Protein AF-A0A1G3IAD7-F1 (afdb_monomer_lite)

Structure (mmCIF, N/CA/C/O backbone):
data_AF-A0A1G3IAD7-F1
#
_entry.id   AF-A0A1G3IAD7-F1
#
loop_
_atom_site.group_PDB
_atom_site.id
_atom_site.type_symbol
_atom_site.label_atom_id
_atom_site.label_alt_id
_atom_site.label_comp_id
_atom_site.label_asym_id
_atom_site.label_entity_id
_atom_site.label_seq_id
_atom_site.pdbx_PDB_ins_code
_atom_site.Cartn_x
_atom_site.Cartn_y
_atom_site.Cartn_z
_atom_site.occupancy
_atom_site.B_iso_or_equiv
_atom_site.auth_seq_id
_atom_site.auth_comp_id
_atom_site.auth_asym_id
_atom_site.auth_atom_id
_atom_site.pdbx_PDB_model_num
ATOM 1 N N . MET A 1 1 ? -17.918 -34.486 -20.125 1.00 39.66 1 MET A N 1
ATOM 2 C CA . MET A 1 1 ? -17.306 -34.117 -18.832 1.00 39.66 1 MET A CA 1
ATOM 3 C C . MET A 1 1 ? -16.108 -33.163 -18.973 1.00 39.66 1 MET A C 1
ATOM 5 O O . MET A 1 1 ? -15.500 -32.853 -17.970 1.00 39.66 1 MET A O 1
ATOM 9 N N . ALA A 1 2 ? -15.785 -32.661 -20.177 1.00 39.06 2 ALA A N 1
ATOM 10 C CA . ALA A 1 2 ? -14.630 -31.781 -20.435 1.00 39.06 2 ALA A CA 1
ATOM 11 C C . ALA A 1 2 ? -15.031 -30.334 -20.799 1.00 39.06 2 ALA A C 1
ATOM 13 O O . ALA A 1 2 ? -14.267 -29.616 -21.433 1.00 39.06 2 ALA A O 1
ATOM 14 N N . LYS A 1 3 ? -16.274 -29.937 -20.489 1.00 40.16 3 LYS A N 1
ATOM 15 C CA . LYS A 1 3 ? -16.817 -28.615 -20.847 1.00 40.16 3 LYS A CA 1
ATOM 16 C C . LYS A 1 3 ? -16.804 -27.631 -19.674 1.00 40.16 3 LYS A C 1
ATOM 18 O O . LYS A 1 3 ? -16.813 -26.435 -19.915 1.00 40.16 3 LYS A O 1
ATOM 23 N N . ASP A 1 4 ? -16.677 -28.142 -18.450 1.00 42.50 4 ASP A N 1
ATOM 24 C CA . ASP A 1 4 ? -16.675 -27.339 -17.220 1.00 42.50 4 ASP A CA 1
ATOM 25 C C . ASP A 1 4 ? -15.261 -26.866 -16.822 1.00 42.50 4 ASP A C 1
ATOM 27 O O . ASP A 1 4 ? -15.107 -26.027 -15.946 1.00 42.50 4 ASP A O 1
ATOM 31 N N . GLU A 1 5 ? -14.214 -27.369 -17.485 1.00 44.19 5 GLU A N 1
ATOM 32 C CA . GLU A 1 5 ? -12.816 -26.957 -17.259 1.00 44.19 5 GLU A CA 1
ATOM 33 C C . GLU A 1 5 ? -12.407 -25.754 -18.138 1.00 44.19 5 GLU A C 1
ATOM 35 O O . GLU A 1 5 ? -11.336 -25.176 -17.968 1.00 44.19 5 GLU A O 1
ATOM 40 N N . PHE A 1 6 ? -13.262 -25.360 -19.089 1.00 43.56 6 PHE A N 1
ATOM 41 C CA . PHE A 1 6 ? -12.900 -24.480 -20.205 1.00 43.56 6 PHE A CA 1
ATOM 42 C C . PHE A 1 6 ? -13.498 -23.065 -20.126 1.00 43.56 6 PHE A C 1
ATOM 44 O O . PHE A 1 6 ? -13.563 -22.383 -21.145 1.00 43.56 6 PHE A O 1
ATOM 51 N N . ASP A 1 7 ? -13.912 -22.617 -18.935 1.00 44.94 7 ASP A N 1
ATOM 52 C CA . ASP A 1 7 ? -14.426 -21.250 -18.705 1.00 44.94 7 ASP A CA 1
ATOM 53 C C . ASP A 1 7 ? -13.568 -20.418 -17.726 1.00 44.94 7 ASP A C 1
ATOM 55 O O . ASP A 1 7 ? -13.897 -19.296 -17.359 1.00 44.94 7 ASP A O 1
ATOM 59 N N . LEU A 1 8 ? -12.374 -20.915 -17.378 1.00 50.91 8 LEU A N 1
ATOM 60 C CA . LEU A 1 8 ? -11.386 -20.219 -16.534 1.00 50.91 8 LEU A CA 1
ATOM 61 C C . LEU A 1 8 ? -10.792 -18.939 -17.164 1.00 50.91 8 LEU A C 1
ATOM 63 O O . LEU A 1 8 ? -9.952 -18.284 -16.551 1.00 50.91 8 LEU A O 1
ATOM 67 N N . LEU A 1 9 ? -11.172 -18.603 -18.402 1.00 49.94 9 LEU A N 1
ATOM 68 C CA . LEU A 1 9 ? -10.676 -17.438 -19.146 1.00 49.94 9 LEU A CA 1
ATOM 69 C C . LEU A 1 9 ? -11.575 -16.197 -19.019 1.00 49.94 9 LEU A C 1
ATOM 71 O O . LEU A 1 9 ? -11.119 -15.104 -19.359 1.00 49.94 9 LEU A O 1
ATOM 75 N N . GLN A 1 10 ? -12.818 -16.343 -18.544 1.00 49.94 10 GLN A N 1
ATOM 76 C CA . GLN A 1 10 ? -13.690 -15.211 -18.189 1.00 49.94 10 GLN A CA 1
ATOM 77 C C . GLN A 1 10 ? -13.760 -14.956 -16.687 1.00 49.94 10 GLN A C 1
ATOM 79 O O . GLN A 1 10 ? -14.126 -13.854 -16.274 1.00 49.94 10 GLN A O 1
ATOM 84 N N . ASP A 1 11 ? -13.374 -15.938 -15.879 1.00 51.81 11 ASP A N 1
ATOM 85 C CA . ASP A 1 11 ? -13.351 -15.784 -14.439 1.00 51.81 11 ASP A CA 1
ATOM 86 C C . ASP A 1 11 ? -12.206 -14.863 -14.000 1.00 51.81 11 ASP A C 1
ATOM 88 O O . ASP A 1 11 ? -11.020 -15.131 -14.201 1.00 51.81 11 ASP A O 1
ATOM 92 N N . ASP A 1 12 ? -12.595 -13.741 -13.384 1.00 55.75 12 ASP A N 1
ATOM 93 C CA . ASP A 1 12 ? -11.715 -12.874 -12.599 1.00 55.75 12 ASP A CA 1
ATOM 94 C C . ASP A 1 12 ? -10.951 -13.794 -11.620 1.00 55.75 12 ASP A C 1
ATOM 96 O O . ASP A 1 12 ? -11.599 -14.621 -10.974 1.00 55.75 12 ASP A O 1
ATOM 100 N N . PRO A 1 13 ? -9.613 -13.712 -11.477 1.00 55.66 13 PRO A N 1
ATOM 101 C CA . PRO A 1 13 ? -8.828 -14.599 -10.600 1.00 55.66 13 PRO A CA 1
ATOM 102 C C . PRO A 1 13 ? -9.350 -14.691 -9.151 1.00 55.66 13 PRO A C 1
ATOM 104 O O . PRO A 1 13 ? -9.062 -15.650 -8.438 1.00 55.66 13 PRO A O 1
ATOM 107 N N . LYS A 1 14 ? -10.211 -13.753 -8.749 1.00 53.41 14 LYS A N 1
ATOM 108 C CA . LYS A 1 14 ? -11.000 -13.750 -7.512 1.00 53.41 14 LYS A CA 1
ATOM 109 C C . LYS A 1 14 ? -11.992 -14.916 -7.372 1.00 53.41 14 LYS A C 1
ATOM 111 O O . LYS A 1 14 ? -12.362 -15.228 -6.247 1.00 53.41 14 LYS A O 1
ATOM 116 N N . ASN A 1 15 ? -12.424 -15.543 -8.468 1.00 55.12 15 ASN A N 1
ATOM 117 C CA . ASN A 1 15 ? -13.417 -16.628 -8.488 1.00 55.12 15 ASN A CA 1
ATOM 118 C C . ASN A 1 15 ? -12.805 -18.030 -8.309 1.00 55.12 15 ASN A C 1
ATOM 120 O O . ASN A 1 15 ? -13.534 -19.018 -8.243 1.00 55.12 15 ASN A O 1
ATOM 124 N N . LEU A 1 16 ? -11.477 -18.144 -8.206 1.00 58.59 16 LEU A N 1
ATOM 125 C CA . LEU A 1 16 ? -10.813 -19.425 -7.968 1.00 58.59 16 LEU A CA 1
ATOM 126 C C . LEU A 1 16 ? -11.094 -19.921 -6.534 1.00 58.59 16 LEU A C 1
ATOM 128 O O . LEU A 1 16 ? -10.792 -19.206 -5.571 1.00 58.59 16 LEU A O 1
ATOM 132 N N . PRO A 1 17 ? -11.627 -21.146 -6.347 1.00 51.41 17 PRO A N 1
ATOM 133 C CA . PRO A 1 17 ? -11.948 -21.660 -5.023 1.00 51.41 17 PRO A CA 1
ATOM 134 C C . PRO A 1 17 ? -10.665 -21.963 -4.234 1.00 51.41 17 PRO A C 1
ATOM 136 O O . PRO A 1 17 ? -9.996 -22.979 -4.436 1.00 51.41 17 PRO A O 1
ATOM 139 N N . GLY A 1 18 ? -10.329 -21.070 -3.305 1.00 55.88 18 GLY A N 1
ATOM 140 C CA . GLY A 1 18 ? -9.290 -21.274 -2.298 1.00 55.88 18 GLY A CA 1
ATOM 141 C C . GLY A 1 18 ? -9.858 -21.394 -0.883 1.00 55.88 18 GLY A C 1
ATOM 142 O O . GLY A 1 18 ? -11.045 -21.162 -0.626 1.00 55.88 18 GLY A O 1
ATOM 143 N N . LYS A 1 19 ? -9.007 -21.793 0.068 1.00 50.91 19 LYS A N 1
ATOM 144 C CA . LYS A 1 19 ? -9.391 -22.006 1.471 1.00 50.91 19 LYS A CA 1
ATOM 145 C C . LYS A 1 19 ? -9.754 -20.658 2.115 1.00 50.91 19 LYS A C 1
ATOM 147 O O . LYS A 1 19 ? -8.868 -19.922 2.532 1.00 50.91 19 LYS A O 1
ATOM 152 N N . GLY A 1 20 ? -11.050 -20.343 2.179 1.00 56.88 20 GLY A N 1
ATOM 153 C CA . GLY A 1 20 ? -11.571 -19.070 2.701 1.00 56.88 20 GLY A CA 1
ATOM 154 C C . GLY A 1 20 ? -12.121 -18.101 1.646 1.00 56.88 20 GLY A C 1
ATOM 155 O O . GLY A 1 20 ? -12.317 -16.938 1.966 1.00 56.88 20 GLY A O 1
ATOM 156 N N . GLY A 1 21 ? -12.372 -18.551 0.409 1.00 63.31 21 GLY A N 1
ATOM 157 C CA . GLY A 1 21 ? -12.935 -17.700 -0.655 1.00 63.31 21 GLY A CA 1
ATOM 158 C C . GLY A 1 21 ? -11.900 -16.866 -1.416 1.00 63.31 21 GLY A C 1
ATOM 159 O O . GLY A 1 21 ? -12.263 -16.110 -2.309 1.00 63.31 21 GLY A O 1
ATOM 160 N N . HIS A 1 22 ? -10.614 -17.035 -1.102 1.00 65.06 22 HIS A N 1
ATOM 161 C CA . HIS A 1 22 ? -9.502 -16.402 -1.804 1.00 65.06 22 HIS A CA 1
ATOM 162 C C . HIS A 1 22 ? -8.478 -17.451 -2.253 1.00 65.06 22 HIS A C 1
ATOM 164 O O . HIS A 1 22 ? -8.159 -18.341 -1.456 1.00 65.06 22 HIS A O 1
ATOM 170 N N . PRO A 1 23 ? -7.925 -17.361 -3.478 1.00 74.31 23 PRO A N 1
ATOM 171 C CA . PRO A 1 23 ? -6.981 -18.355 -3.978 1.00 74.31 23 PRO A CA 1
ATOM 172 C C . PRO A 1 23 ? -5.646 -18.303 -3.229 1.00 74.31 23 PRO A C 1
ATOM 174 O O . PRO A 1 23 ? -5.136 -17.220 -2.902 1.00 74.31 23 PRO A O 1
ATOM 177 N N . THR A 1 24 ? -5.073 -19.483 -2.969 1.00 80.19 24 THR A N 1
ATOM 178 C CA . THR A 1 24 ? -3.754 -19.612 -2.331 1.00 80.19 24 THR A CA 1
ATOM 179 C C . THR A 1 24 ? -2.646 -19.083 -3.252 1.00 80.19 24 THR A C 1
ATOM 181 O O . THR A 1 24 ? -2.855 -18.966 -4.465 1.00 80.19 24 THR A O 1
ATOM 184 N N . PRO A 1 25 ? -1.453 -18.752 -2.723 1.00 80.69 25 PRO A N 1
ATOM 185 C CA . PRO A 1 25 ? -0.327 -18.313 -3.549 1.00 80.69 25 PRO A CA 1
ATOM 186 C C . PRO A 1 25 ? 0.008 -19.295 -4.680 1.00 80.69 25 PRO A C 1
ATOM 188 O O . PRO A 1 25 ? 0.292 -18.871 -5.799 1.00 80.69 25 PRO A O 1
ATOM 191 N N . GLU A 1 26 ? -0.087 -20.596 -4.407 1.00 79.69 26 GLU A N 1
ATOM 192 C CA . GLU A 1 26 ? 0.146 -21.665 -5.379 1.00 79.69 26 GLU A CA 1
ATOM 193 C C . GLU A 1 26 ? -0.916 -21.650 -6.484 1.00 79.69 26 GLU A C 1
ATOM 195 O O . GLU A 1 26 ? -0.570 -21.688 -7.662 1.00 79.69 26 GLU A O 1
ATOM 200 N N . GLN A 1 27 ? -2.195 -21.497 -6.127 1.00 78.44 27 GLN A N 1
ATOM 201 C CA . GLN A 1 27 ? -3.296 -21.412 -7.096 1.00 78.44 27 GLN A CA 1
ATOM 202 C C . GLN A 1 27 ? -3.200 -20.152 -7.974 1.00 78.44 27 GLN A C 1
ATOM 204 O O . GLN A 1 27 ? -3.462 -20.207 -9.175 1.00 78.44 27 GLN A O 1
ATOM 209 N N . ARG A 1 28 ? -2.774 -19.014 -7.407 1.00 79.25 28 ARG A N 1
ATOM 210 C CA . ARG A 1 28 ? -2.529 -17.776 -8.173 1.00 79.25 28 ARG A CA 1
ATOM 211 C C . ARG A 1 28 ? -1.373 -17.941 -9.156 1.00 79.25 28 ARG A C 1
ATOM 213 O O . ARG A 1 28 ? -1.464 -17.483 -10.293 1.00 79.25 28 ARG A O 1
ATOM 220 N N . ALA A 1 29 ? -0.293 -18.599 -8.733 1.00 82.81 29 ALA A N 1
ATOM 221 C CA . ALA A 1 29 ? 0.838 -18.894 -9.606 1.00 82.81 29 ALA A CA 1
ATOM 222 C C . ALA A 1 29 ? 0.437 -19.843 -10.746 1.00 82.81 29 ALA A C 1
ATOM 224 O O . ALA A 1 29 ? 0.827 -19.622 -11.892 1.00 82.81 29 ALA A O 1
ATOM 225 N N . GLU A 1 30 ? -0.384 -20.853 -10.450 1.00 81.38 30 GLU A N 1
ATOM 226 C CA . GLU A 1 30 ? -0.924 -21.777 -11.448 1.00 81.38 30 GLU A CA 1
ATOM 227 C C . GLU A 1 30 ? -1.807 -21.053 -12.477 1.00 81.38 30 GLU A C 1
ATOM 229 O O . GLU A 1 30 ? -1.693 -21.306 -13.675 1.00 81.38 30 GLU A O 1
ATOM 234 N N . PHE A 1 31 ? -2.628 -20.094 -12.041 1.00 80.44 31 PHE A N 1
ATOM 235 C CA . PHE A 1 31 ? -3.429 -19.262 -12.942 1.00 80.44 31 PHE A CA 1
ATOM 236 C C . PHE A 1 31 ? -2.562 -18.417 -13.887 1.00 80.44 31 PHE A C 1
ATOM 238 O O . PHE A 1 31 ? -2.769 -18.431 -15.103 1.00 80.44 31 PHE A O 1
ATOM 245 N N . VAL A 1 32 ? -1.544 -17.731 -13.352 1.00 81.31 32 VAL A N 1
ATOM 246 C CA . VAL A 1 32 ? -0.582 -16.964 -14.165 1.00 81.31 32 VAL A CA 1
ATOM 247 C C . VAL A 1 32 ? 0.127 -17.875 -15.170 1.00 81.31 32 VAL A C 1
ATOM 249 O O . VAL A 1 32 ? 0.277 -17.504 -16.334 1.00 81.31 32 VAL A O 1
ATOM 252 N N . LEU A 1 33 ? 0.523 -19.080 -14.750 1.00 82.44 33 LEU A N 1
ATOM 253 C CA . LEU A 1 33 ? 1.181 -20.056 -15.615 1.00 82.44 33 LEU A CA 1
ATOM 254 C C . LEU A 1 33 ? 0.267 -20.511 -16.761 1.00 82.44 33 LEU A C 1
ATOM 256 O O . LEU A 1 33 ? 0.688 -20.458 -17.914 1.00 82.44 33 LEU A O 1
ATOM 260 N N . LYS A 1 34 ? -0.988 -20.875 -16.470 1.00 80.88 34 LYS A N 1
ATOM 261 C CA . LYS A 1 34 ? -1.980 -21.267 -17.489 1.00 80.88 34 LYS A CA 1
ATOM 262 C C . LYS A 1 34 ? -2.241 -20.145 -18.491 1.00 80.88 34 LYS A C 1
ATOM 264 O O . LYS A 1 34 ? -2.331 -20.388 -19.693 1.00 80.88 34 LYS A O 1
ATOM 269 N N . ARG A 1 35 ? -2.307 -18.897 -18.024 1.00 74.00 35 ARG A N 1
ATOM 270 C CA . ARG A 1 35 ? -2.520 -17.734 -18.895 1.00 74.00 35 ARG A CA 1
ATOM 271 C C . ARG A 1 35 ? -1.317 -17.445 -19.790 1.00 74.00 35 ARG A C 1
ATOM 273 O O . ARG A 1 35 ? -1.486 -17.093 -20.956 1.00 74.00 35 ARG A O 1
ATOM 280 N N . LEU A 1 36 ? -0.107 -17.644 -19.271 1.00 79.81 36 LEU A N 1
ATOM 281 C CA . LEU A 1 36 ? 1.124 -17.570 -20.054 1.00 79.81 36 LEU A CA 1
ATOM 282 C C . LEU A 1 36 ? 1.234 -18.694 -21.082 1.00 79.81 36 LEU A C 1
ATOM 284 O O . LEU A 1 36 ? 1.632 -18.437 -22.216 1.00 79.81 36 LEU A O 1
ATOM 288 N N . GLU A 1 37 ? 0.862 -19.914 -20.712 1.00 79.50 37 GLU A N 1
ATOM 289 C CA . GLU A 1 37 ? 0.823 -21.060 -21.618 1.00 79.50 37 GLU A CA 1
ATOM 290 C C . GLU A 1 37 ? -0.165 -20.823 -22.765 1.00 79.50 37 GLU A C 1
ATOM 292 O O . GLU A 1 37 ? 0.199 -20.975 -23.933 1.00 79.50 37 GLU A O 1
ATOM 297 N N . GLN A 1 38 ? -1.379 -20.366 -22.448 1.00 75.50 38 GLN A N 1
ATOM 298 C CA . GLN A 1 38 ? -2.391 -20.024 -23.444 1.00 75.50 38 GLN A CA 1
ATOM 299 C C . GLN A 1 38 ? -1.901 -18.915 -24.377 1.00 75.50 38 GLN A C 1
ATOM 301 O O . GLN A 1 38 ? -2.025 -19.035 -25.593 1.00 75.50 38 GLN A O 1
ATOM 306 N N . PHE A 1 39 ? -1.273 -17.872 -23.827 1.00 70.69 39 PHE A N 1
ATOM 307 C CA . PHE A 1 39 ? -0.692 -16.800 -24.628 1.00 70.69 39 PHE A CA 1
ATOM 308 C C . PHE A 1 39 ? 0.367 -17.336 -25.597 1.00 70.69 39 PHE A C 1
ATOM 310 O O . PHE A 1 39 ? 0.306 -17.037 -26.788 1.00 70.69 39 PHE A O 1
ATOM 317 N N . ILE A 1 40 ? 1.309 -18.160 -25.120 1.00 74.56 40 ILE A N 1
ATOM 318 C CA . ILE A 1 40 ? 2.337 -18.798 -25.961 1.00 74.56 40 ILE A CA 1
ATOM 319 C C . ILE A 1 40 ? 1.694 -19.657 -27.051 1.00 74.56 40 ILE A C 1
ATOM 321 O O . ILE A 1 40 ? 2.166 -19.640 -28.186 1.00 74.56 40 ILE A O 1
ATOM 325 N N . ARG A 1 41 ? 0.630 -20.394 -26.724 1.00 75.81 41 ARG A N 1
ATOM 326 C CA . ARG A 1 41 ? -0.087 -21.257 -27.664 1.00 75.81 41 ARG A CA 1
ATOM 327 C C . ARG A 1 41 ? -0.799 -20.460 -28.758 1.00 75.81 41 ARG A C 1
ATOM 329 O O . ARG A 1 41 ? -0.682 -20.823 -29.924 1.00 75.81 41 ARG A O 1
ATOM 336 N N . ASP A 1 42 ? -1.464 -19.367 -28.395 1.00 70.19 42 ASP A N 1
ATOM 337 C CA . ASP A 1 42 ? -2.272 -18.555 -29.314 1.00 70.19 42 ASP A CA 1
ATOM 338 C C . ASP A 1 42 ? -1.434 -17.557 -30.128 1.00 70.19 42 ASP A C 1
ATOM 340 O O . ASP A 1 42 ? -1.773 -17.225 -31.262 1.00 70.19 42 ASP A O 1
ATOM 344 N N . GLY A 1 43 ? -0.321 -17.076 -29.571 1.00 63.28 43 GLY A N 1
ATOM 345 C CA . GLY A 1 43 ? 0.558 -16.093 -30.209 1.00 63.28 43 GLY A CA 1
ATOM 346 C C . GLY A 1 43 ? 1.705 -16.686 -31.030 1.00 63.28 43 GLY A C 1
ATOM 347 O O . GLY A 1 43 ? 2.550 -15.936 -31.524 1.00 63.28 43 GLY A O 1
ATOM 348 N N . ARG A 1 44 ? 1.780 -18.015 -31.179 1.00 62.56 44 ARG A N 1
ATOM 349 C CA . ARG A 1 44 ? 2.787 -18.675 -32.018 1.00 62.56 44 ARG A CA 1
ATOM 350 C C . ARG A 1 44 ? 2.296 -18.725 -33.466 1.00 62.56 44 ARG A C 1
ATOM 352 O O . ARG A 1 44 ? 1.471 -19.561 -33.819 1.00 62.56 44 ARG A O 1
ATOM 359 N N . THR A 1 45 ? 2.833 -17.876 -34.340 1.00 58.38 45 THR A N 1
ATOM 360 C CA . THR A 1 45 ? 2.676 -18.090 -35.786 1.00 58.38 45 THR A CA 1
ATOM 361 C C . THR A 1 45 ? 3.452 -19.350 -36.189 1.00 58.38 45 THR A C 1
ATOM 363 O O . THR A 1 45 ? 4.552 -19.602 -35.689 1.00 58.38 45 THR A O 1
ATOM 366 N N . ILE A 1 46 ? 2.868 -20.170 -37.072 1.00 53.22 46 ILE A N 1
ATOM 367 C CA . ILE A 1 46 ? 3.373 -21.508 -37.454 1.00 53.22 46 ILE A CA 1
ATOM 368 C C . ILE A 1 46 ? 4.819 -21.461 -37.992 1.00 53.22 46 ILE A C 1
ATOM 370 O O . ILE A 1 46 ? 5.540 -22.451 -37.888 1.00 53.22 46 ILE A O 1
ATOM 374 N N . SER A 1 47 ? 5.267 -20.309 -38.503 1.00 54.59 47 SER A N 1
ATOM 375 C CA . SER A 1 47 ? 6.568 -20.127 -39.154 1.00 54.59 47 SER A CA 1
ATOM 376 C C . SER A 1 47 ? 7.612 -19.313 -38.376 1.00 54.59 47 SER A C 1
ATOM 378 O O . SER A 1 47 ? 8.791 -19.466 -38.676 1.00 54.59 47 SER A O 1
ATOM 380 N N . GLU A 1 48 ? 7.244 -18.459 -37.410 1.00 62.91 48 GLU A N 1
ATOM 381 C CA . GLU A 1 48 ? 8.192 -17.470 -36.839 1.00 62.91 48 GLU A CA 1
ATOM 382 C C . GLU A 1 48 ? 8.247 -17.442 -35.301 1.00 62.91 48 GLU A C 1
ATOM 384 O O . GLU A 1 48 ? 9.162 -16.866 -34.715 1.00 62.91 48 GLU A O 1
ATOM 389 N N . GLY A 1 49 ? 7.340 -18.142 -34.613 1.00 62.09 49 GLY A N 1
ATOM 390 C CA . GLY A 1 49 ? 7.278 -18.075 -33.155 1.00 62.09 49 GLY A CA 1
ATOM 391 C C . GLY A 1 49 ? 6.812 -16.704 -32.649 1.00 62.09 49 GLY A C 1
ATOM 392 O O . GLY A 1 49 ? 6.518 -15.788 -33.413 1.00 62.09 49 GLY A O 1
ATOM 393 N N . MET A 1 50 ? 6.675 -16.570 -31.333 1.00 68.62 50 MET A N 1
ATOM 394 C CA . MET A 1 50 ? 6.192 -15.335 -30.713 1.00 68.62 50 MET A CA 1
ATOM 395 C C . MET A 1 50 ? 7.337 -14.338 -30.492 1.00 68.62 50 MET A C 1
ATOM 397 O O . MET A 1 50 ? 8.436 -14.716 -30.081 1.00 68.62 50 MET A O 1
ATOM 401 N N . ASN A 1 51 ? 7.063 -13.042 -30.666 1.00 77.75 51 ASN A N 1
ATOM 402 C CA . ASN A 1 51 ? 8.003 -11.989 -30.293 1.00 77.75 51 ASN A CA 1
ATOM 403 C C . ASN A 1 51 ? 8.280 -12.016 -28.775 1.00 77.75 51 ASN A C 1
ATOM 405 O O . ASN A 1 51 ? 7.393 -11.750 -27.961 1.00 77.75 51 ASN A O 1
ATOM 409 N N . PHE A 1 52 ? 9.537 -12.266 -28.399 1.00 77.00 52 PHE A N 1
ATOM 410 C CA . PHE A 1 52 ? 9.990 -12.347 -27.005 1.00 77.00 52 PHE A CA 1
ATOM 411 C C . PHE A 1 52 ? 9.597 -11.126 -26.158 1.00 77.00 52 PHE A C 1
ATOM 413 O O . PHE A 1 52 ? 9.268 -11.263 -24.982 1.00 77.00 52 PHE A O 1
ATOM 420 N N . LYS A 1 53 ? 9.579 -9.927 -26.753 1.00 75.88 53 LYS A N 1
ATOM 421 C CA . LYS A 1 53 ? 9.196 -8.702 -26.044 1.00 75.88 53 LYS A CA 1
ATOM 422 C C . LYS A 1 53 ? 7.708 -8.693 -25.678 1.00 75.88 53 LYS A C 1
ATOM 424 O O . LYS A 1 53 ? 7.365 -8.285 -24.577 1.00 75.88 53 LYS A O 1
ATOM 429 N N . GLN A 1 54 ? 6.842 -9.181 -26.569 1.00 74.75 54 GLN A N 1
ATOM 430 C CA . GLN A 1 54 ? 5.402 -9.283 -26.303 1.00 74.75 54 GLN A CA 1
ATOM 431 C C . GLN A 1 54 ? 5.115 -10.301 -25.193 1.00 74.75 54 GLN A C 1
ATOM 433 O O . GLN A 1 54 ? 4.326 -10.020 -24.295 1.00 74.75 54 GLN A O 1
ATOM 438 N N . TRP A 1 55 ? 5.817 -11.438 -25.199 1.00 82.38 55 TRP A N 1
ATOM 439 C CA . TRP A 1 55 ? 5.777 -12.409 -24.102 1.00 82.38 55 TRP A CA 1
ATOM 440 C C . TRP A 1 55 ? 6.227 -11.809 -22.769 1.00 82.38 55 TRP A C 1
ATOM 442 O O . TRP A 1 55 ? 5.550 -11.963 -21.754 1.00 82.38 55 TRP A O 1
ATOM 452 N N . GLN A 1 56 ? 7.346 -11.083 -22.775 1.00 83.69 56 GLN A N 1
ATOM 453 C CA . GLN A 1 56 ? 7.893 -10.464 -21.574 1.00 83.69 56 GLN A CA 1
ATOM 454 C C . GLN A 1 56 ? 6.950 -9.404 -20.987 1.00 83.69 56 GLN A C 1
ATOM 456 O O . GLN A 1 56 ? 6.811 -9.318 -19.764 1.00 83.69 56 GLN A O 1
ATOM 461 N N . ASP A 1 57 ? 6.306 -8.605 -21.840 1.00 79.88 57 ASP A N 1
ATOM 462 C CA . ASP A 1 57 ? 5.362 -7.575 -21.409 1.00 79.88 57 ASP A CA 1
ATOM 463 C C . ASP A 1 57 ? 4.089 -8.203 -20.804 1.00 79.88 57 ASP A C 1
ATOM 465 O O . ASP A 1 57 ? 3.662 -7.767 -19.733 1.00 79.88 57 ASP A O 1
ATOM 469 N N . MET A 1 58 ? 3.560 -9.283 -21.396 1.00 78.31 58 MET A N 1
ATOM 470 C CA . MET A 1 58 ? 2.418 -10.038 -20.853 1.00 78.31 58 MET A CA 1
ATOM 471 C C . MET A 1 58 ? 2.754 -10.726 -19.520 1.00 78.31 58 MET A C 1
ATOM 473 O O . MET A 1 58 ? 2.012 -10.618 -18.544 1.00 78.31 58 MET A O 1
ATOM 477 N N . ALA A 1 59 ? 3.911 -11.386 -19.425 1.00 83.25 59 ALA A N 1
ATOM 478 C CA . ALA A 1 59 ? 4.351 -12.012 -18.177 1.00 83.25 59 ALA A CA 1
ATOM 479 C C . ALA A 1 59 ? 4.514 -11.000 -17.047 1.00 83.25 59 ALA A C 1
ATOM 481 O O . ALA A 1 59 ? 4.120 -11.264 -15.909 1.00 83.25 59 ALA A O 1
ATOM 482 N N . ARG A 1 60 ? 5.034 -9.810 -17.355 1.00 82.31 60 ARG A N 1
ATOM 483 C CA . ARG A 1 60 ? 5.134 -8.735 -16.371 1.00 82.31 60 ARG A CA 1
ATOM 484 C C . ARG A 1 60 ? 3.756 -8.275 -15.893 1.00 82.31 60 ARG A C 1
ATOM 486 O O . ARG A 1 60 ? 3.608 -8.067 -14.690 1.00 82.31 60 ARG A O 1
ATOM 493 N N . SER A 1 61 ? 2.779 -8.097 -16.785 1.00 76.88 61 SER A N 1
ATOM 494 C CA . SER A 1 61 ? 1.440 -7.645 -16.385 1.00 76.88 61 SER A CA 1
ATOM 495 C C . SER A 1 61 ? 0.694 -8.685 -15.554 1.00 76.88 61 SER A C 1
ATOM 497 O O . SER A 1 61 ? 0.081 -8.312 -14.559 1.00 76.88 61 SER A O 1
ATOM 499 N N . GLU A 1 62 ? 0.796 -9.971 -15.895 1.00 76.62 62 GLU A N 1
ATOM 500 C CA . GLU A 1 62 ? 0.119 -11.047 -15.156 1.00 76.62 62 GLU A CA 1
ATOM 501 C C . GLU A 1 62 ? 0.710 -11.268 -13.763 1.00 76.62 62 GLU A C 1
ATOM 503 O O . GLU A 1 62 ? -0.022 -11.340 -12.778 1.00 76.62 62 GLU A O 1
ATOM 508 N N . ILE A 1 63 ? 2.042 -11.289 -13.648 1.00 84.00 63 ILE A N 1
ATOM 509 C CA . ILE A 1 63 ? 2.714 -11.412 -12.347 1.00 84.00 63 ILE A CA 1
ATOM 510 C C . ILE A 1 63 ? 2.406 -10.190 -11.473 1.00 84.00 63 ILE A C 1
ATOM 512 O O . ILE A 1 63 ? 2.110 -10.332 -10.287 1.00 84.00 63 ILE A O 1
ATOM 516 N N . ALA A 1 64 ? 2.445 -8.982 -12.045 1.00 82.88 64 ALA A N 1
ATOM 517 C CA . ALA A 1 64 ? 2.091 -7.771 -11.312 1.00 82.88 64 ALA A CA 1
ATOM 518 C C . ALA A 1 64 ? 0.619 -7.785 -10.866 1.00 82.88 64 ALA A C 1
ATOM 520 O O . ALA A 1 64 ? 0.333 -7.420 -9.727 1.00 82.88 64 ALA A O 1
ATOM 521 N N . GLY A 1 65 ? -0.292 -8.241 -11.731 1.00 78.12 65 GLY A N 1
ATOM 522 C CA . GLY A 1 65 ? -1.710 -8.405 -11.420 1.00 78.12 65 GLY A CA 1
ATOM 523 C C . GLY A 1 65 ? -1.935 -9.355 -10.246 1.00 78.12 65 GLY A C 1
ATOM 524 O O . GLY A 1 65 ? -2.552 -8.962 -9.258 1.00 78.12 65 GLY A O 1
ATOM 525 N N . ALA A 1 66 ? -1.342 -10.550 -10.296 1.00 80.75 66 ALA A N 1
ATOM 526 C CA . ALA A 1 66 ? -1.461 -11.547 -9.233 1.00 80.75 66 ALA A CA 1
ATOM 527 C C . ALA A 1 66 ? -0.922 -11.051 -7.877 1.00 80.75 66 ALA A C 1
ATOM 529 O O . ALA A 1 66 ? -1.505 -11.345 -6.832 1.00 80.75 66 ALA A O 1
ATOM 530 N N . ILE A 1 67 ? 0.162 -10.263 -7.873 1.00 82.94 67 ILE A N 1
ATOM 531 C CA . ILE A 1 67 ? 0.717 -9.659 -6.649 1.00 82.94 67 ILE A CA 1
ATOM 532 C C . ILE A 1 67 ? -0.231 -8.601 -6.075 1.00 82.94 67 ILE A C 1
ATOM 534 O O . ILE A 1 67 ? -0.479 -8.587 -4.869 1.00 82.94 67 ILE A O 1
ATOM 538 N N . VAL A 1 68 ? -0.758 -7.712 -6.921 1.00 79.75 68 VAL A N 1
ATOM 539 C CA . VAL A 1 68 ? -1.689 -6.657 -6.488 1.00 79.75 68 VAL A CA 1
ATOM 540 C C . VAL A 1 68 ? -2.959 -7.269 -5.908 1.00 79.75 68 VAL A C 1
ATOM 542 O O . VAL A 1 68 ? -3.438 -6.828 -4.866 1.00 79.75 68 VAL A O 1
ATOM 545 N N . GLU A 1 69 ? -3.482 -8.307 -6.544 1.00 75.50 69 GLU A N 1
ATOM 546 C CA . GLU A 1 69 ? -4.680 -9.002 -6.090 1.00 75.50 69 GLU A CA 1
ATOM 547 C C . GLU A 1 69 ? -4.455 -9.756 -4.768 1.00 75.50 69 GLU A C 1
ATOM 549 O O . GLU A 1 69 ? -5.312 -9.736 -3.877 1.00 75.50 69 GLU A O 1
ATOM 554 N N . ALA A 1 70 ? -3.275 -10.362 -4.596 1.00 77.69 70 ALA A N 1
ATOM 555 C CA . ALA A 1 70 ? -2.872 -10.946 -3.323 1.00 77.69 70 ALA A CA 1
ATOM 556 C C . ALA A 1 70 ? -2.811 -9.877 -2.217 1.00 77.69 70 ALA A C 1
ATOM 558 O O . ALA A 1 70 ? -3.339 -10.092 -1.129 1.00 77.69 70 ALA A O 1
ATOM 559 N N . GLU A 1 71 ? -2.242 -8.696 -2.489 1.00 76.94 71 GLU A N 1
ATOM 560 C CA . GLU A 1 71 ? -2.218 -7.588 -1.522 1.00 76.94 71 GLU A CA 1
ATOM 561 C C . GLU A 1 71 ? -3.627 -7.053 -1.219 1.00 76.94 71 GLU A C 1
ATOM 563 O O . GLU A 1 71 ? -3.927 -6.720 -0.071 1.00 76.94 71 GLU A O 1
ATOM 568 N N . GLN A 1 72 ? -4.507 -6.998 -2.220 1.00 73.25 72 GLN A N 1
ATOM 569 C CA . GLN A 1 72 ? -5.881 -6.522 -2.071 1.00 73.25 72 GLN A CA 1
ATOM 570 C C . GLN A 1 72 ? -6.739 -7.469 -1.226 1.00 73.25 72 GLN A C 1
ATOM 572 O O . GLN A 1 72 ? -7.482 -7.006 -0.365 1.00 73.25 72 GLN A O 1
ATOM 577 N N . THR A 1 73 ? -6.553 -8.778 -1.389 1.00 66.38 73 THR A N 1
ATOM 578 C CA . THR A 1 73 ? -7.198 -9.805 -0.560 1.00 66.38 73 THR A CA 1
ATOM 579 C C . THR A 1 73 ? -6.942 -9.554 0.931 1.00 66.38 73 THR A C 1
ATOM 581 O O . THR A 1 73 ? -7.869 -9.479 1.733 1.00 66.38 73 THR A O 1
ATOM 584 N N . TYR A 1 74 ? -5.685 -9.286 1.300 1.00 65.19 74 TYR A N 1
ATOM 585 C CA . TYR A 1 74 ? -5.330 -8.931 2.676 1.00 65.19 74 TYR A CA 1
ATOM 586 C C . TYR A 1 74 ? -5.902 -7.587 3.143 1.00 65.19 74 TYR A C 1
ATOM 588 O O . TYR A 1 74 ? -5.908 -7.316 4.338 1.00 65.19 74 TYR A O 1
ATOM 596 N N . GLN A 1 75 ? -6.322 -6.694 2.250 1.00 65.62 75 GLN A N 1
ATOM 597 C CA . GLN A 1 75 ? -6.924 -5.416 2.636 1.00 65.62 75 GLN A CA 1
ATOM 598 C C . GLN A 1 75 ? -8.424 -5.560 2.906 1.00 65.62 75 GLN A C 1
ATOM 600 O O . GLN A 1 75 ? -8.924 -4.892 3.815 1.00 65.62 75 GLN A O 1
ATOM 605 N N . ASP A 1 76 ? -9.124 -6.409 2.152 1.00 64.88 76 ASP A N 1
ATOM 606 C CA . ASP A 1 76 ? -10.586 -6.501 2.182 1.00 64.88 76 ASP A CA 1
ATOM 607 C C . ASP A 1 76 ? -11.112 -7.156 3.473 1.00 64.88 76 ASP A C 1
ATOM 609 O O . ASP A 1 76 ? -12.026 -6.606 4.099 1.00 64.88 76 ASP A O 1
ATOM 613 N N . ASP A 1 77 ? -10.447 -8.200 3.982 1.00 63.81 77 ASP A N 1
ATOM 614 C CA . ASP A 1 77 ? -10.783 -8.842 5.270 1.00 63.81 77 ASP A CA 1
ATOM 615 C C . ASP A 1 77 ? -10.720 -7.873 6.466 1.00 63.81 77 ASP A C 1
ATOM 617 O O . ASP A 1 77 ? -11.495 -7.943 7.431 1.00 63.81 77 ASP A O 1
ATOM 621 N N . TYR A 1 78 ? -9.825 -6.888 6.393 1.00 66.75 78 TYR A N 1
ATOM 622 C CA . TYR A 1 78 ? -9.687 -5.881 7.440 1.00 66.75 78 TYR A CA 1
ATOM 623 C C . TYR A 1 78 ? -10.768 -4.801 7.367 1.00 66.75 78 TYR A C 1
ATOM 625 O O . TYR A 1 78 ? -11.043 -4.158 8.382 1.00 66.75 78 TYR A O 1
ATOM 633 N N . ILE A 1 79 ? -11.401 -4.570 6.211 1.00 71.44 79 ILE A N 1
ATOM 634 C CA . ILE A 1 79 ? -12.398 -3.500 6.057 1.00 71.44 79 ILE A CA 1
ATOM 635 C C . ILE A 1 79 ? -13.683 -3.840 6.812 1.00 71.44 79 ILE A C 1
ATOM 637 O O . ILE A 1 79 ? -14.210 -2.974 7.516 1.00 71.44 79 ILE A O 1
ATOM 641 N N . VAL A 1 80 ? -14.175 -5.076 6.701 1.00 74.25 80 VAL A N 1
ATOM 642 C CA . VAL A 1 80 ? -15.415 -5.506 7.370 1.00 74.25 80 VAL A CA 1
ATOM 643 C C . VAL A 1 80 ? -15.228 -5.518 8.886 1.00 74.25 80 VAL A C 1
ATOM 645 O O . VAL A 1 80 ? -15.989 -4.870 9.606 1.00 74.25 80 VAL A O 1
ATOM 648 N N . THR A 1 81 ? -14.150 -6.144 9.364 1.00 77.25 81 THR A N 1
ATOM 649 C CA . THR A 1 81 ? -13.792 -6.181 10.790 1.00 77.25 81 THR A CA 1
ATOM 650 C C . THR A 1 81 ? -13.633 -4.773 11.365 1.00 77.25 81 THR A C 1
ATOM 652 O O . THR A 1 81 ? -14.135 -4.465 12.444 1.00 77.25 81 THR A O 1
ATOM 655 N N . ARG A 1 82 ? -13.002 -3.862 10.615 1.00 75.06 82 ARG A N 1
ATOM 656 C CA . ARG A 1 82 ? -12.834 -2.467 11.032 1.00 75.06 82 ARG A CA 1
ATOM 657 C C . ARG A 1 82 ? -14.154 -1.700 11.090 1.00 75.06 82 ARG A C 1
ATOM 659 O O . ARG A 1 82 ? -14.326 -0.896 12.002 1.00 75.06 82 ARG A O 1
ATOM 666 N N . ARG A 1 83 ? -15.072 -1.916 10.140 1.00 80.81 83 ARG A N 1
ATOM 667 C CA . ARG A 1 83 ? -16.414 -1.305 10.175 1.00 80.81 83 ARG A CA 1
ATOM 668 C C . ARG A 1 83 ? -17.191 -1.780 11.399 1.00 80.81 83 ARG A C 1
ATOM 670 O O . ARG A 1 83 ? -17.738 -0.946 12.109 1.00 80.81 83 ARG A O 1
ATOM 677 N N . LEU A 1 84 ? -17.156 -3.080 11.690 1.00 83.38 84 LEU A N 1
ATOM 678 C CA . LEU A 1 84 ? -17.798 -3.654 12.871 1.00 83.38 84 LEU A CA 1
ATOM 679 C C . LEU A 1 84 ? -17.229 -3.067 14.173 1.00 83.38 84 LEU A C 1
ATOM 681 O O . LEU A 1 84 ? -17.985 -2.593 15.019 1.00 83.38 84 LEU A O 1
ATOM 685 N N . LEU A 1 85 ? -15.899 -3.029 14.306 1.00 82.19 85 LEU A N 1
ATOM 686 C CA . LEU A 1 85 ? -15.230 -2.432 15.465 1.00 82.19 85 LEU A CA 1
ATOM 687 C C . LEU A 1 85 ? -15.572 -0.950 15.624 1.00 82.19 85 LEU A C 1
ATOM 689 O O . LEU A 1 85 ? -15.766 -0.492 16.744 1.00 82.19 85 LEU A O 1
ATOM 693 N N . PHE A 1 86 ? -15.687 -0.204 14.523 1.00 84.38 86 PHE A N 1
ATOM 694 C CA . PHE A 1 86 ? -16.079 1.204 14.558 1.00 84.38 86 PHE A CA 1
ATOM 695 C C . PHE A 1 86 ? -17.510 1.384 15.066 1.00 84.38 86 PHE A C 1
ATOM 697 O O . PHE A 1 86 ? -17.750 2.236 15.919 1.00 84.38 86 PHE A O 1
ATOM 704 N N . THR A 1 87 ? -18.451 0.560 14.602 1.00 87.69 87 THR A N 1
ATOM 705 C CA . THR A 1 87 ? -19.835 0.595 15.085 1.00 87.69 87 THR A CA 1
ATOM 706 C C . THR A 1 87 ? -19.903 0.274 16.577 1.00 87.69 87 THR A C 1
ATOM 708 O O . THR A 1 87 ? -20.507 1.040 17.327 1.00 87.69 87 THR A O 1
ATOM 711 N N . ILE A 1 88 ? -19.218 -0.781 17.031 1.00 85.25 88 ILE A N 1
ATOM 712 C CA . ILE A 1 88 ? -19.160 -1.152 18.454 1.00 85.25 88 ILE A CA 1
ATOM 713 C C . ILE A 1 88 ? -18.514 -0.032 19.278 1.00 85.25 88 ILE A C 1
ATOM 715 O O . ILE A 1 88 ? -19.070 0.373 20.293 1.00 85.25 88 ILE A O 1
ATOM 719 N N . ALA A 1 89 ? -17.386 0.522 18.828 1.00 82.50 89 ALA A N 1
ATOM 720 C CA . ALA A 1 89 ? -16.715 1.630 19.503 1.00 82.50 89 ALA A CA 1
ATOM 721 C C . ALA A 1 89 ? -17.631 2.853 19.633 1.00 82.50 89 ALA A C 1
ATOM 723 O O . ALA A 1 89 ? -17.740 3.430 20.714 1.00 82.50 89 ALA A O 1
ATOM 724 N N . SER A 1 90 ? -18.331 3.216 18.552 1.00 85.81 90 SER A N 1
ATOM 725 C CA . SER A 1 90 ? -19.266 4.342 18.553 1.00 85.81 90 SER A CA 1
ATOM 726 C C . SER A 1 90 ? -20.419 4.125 19.535 1.00 85.81 90 SER A C 1
ATOM 728 O O . SER A 1 90 ? -20.680 5.001 20.354 1.00 85.81 90 SER A O 1
ATOM 730 N N . ALA A 1 91 ? -21.025 2.932 19.547 1.00 87.31 91 ALA A N 1
ATOM 731 C CA . ALA A 1 91 ? -22.091 2.581 20.478 1.00 87.31 91 ALA A CA 1
ATOM 732 C C . ALA A 1 91 ? -21.614 2.617 21.939 1.00 87.31 91 ALA A C 1
ATOM 734 O O . ALA A 1 91 ? -22.279 3.213 22.782 1.00 87.31 91 ALA A O 1
ATOM 735 N N . THR A 1 92 ? -20.439 2.052 22.237 1.00 85.38 92 THR A N 1
ATOM 736 C CA . THR A 1 92 ? -19.831 2.063 23.580 1.00 85.38 92 THR A CA 1
ATOM 737 C C . THR A 1 92 ? -19.574 3.488 24.072 1.00 85.38 92 THR A C 1
ATOM 739 O O . THR A 1 92 ? -19.901 3.801 25.216 1.00 85.38 92 THR A O 1
ATOM 742 N N . VAL A 1 93 ? -19.053 4.378 23.215 1.00 85.06 93 VAL A N 1
ATOM 743 C CA . VAL A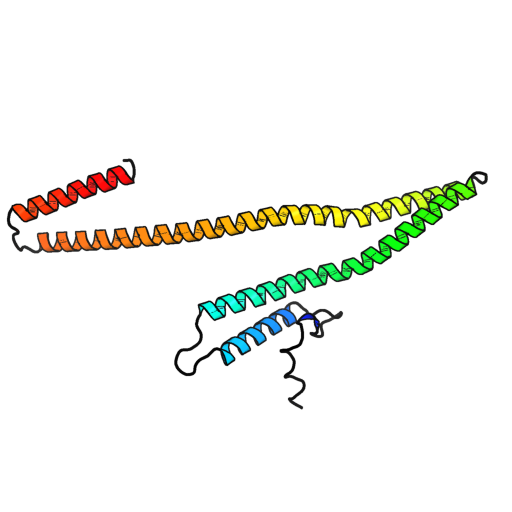 1 93 ? -18.861 5.800 23.559 1.00 85.06 93 VAL A CA 1
ATOM 744 C C . VAL A 1 93 ? -20.198 6.489 23.814 1.00 85.06 93 VAL A C 1
ATOM 746 O O . VAL A 1 93 ? -20.328 7.213 24.798 1.00 85.06 93 VAL A O 1
ATOM 749 N N . THR A 1 94 ? -21.206 6.258 22.969 1.00 86.25 94 THR A N 1
ATOM 750 C CA . THR A 1 94 ? -22.536 6.854 23.141 1.00 86.25 94 THR A CA 1
ATOM 751 C C . THR A 1 94 ? -23.200 6.381 24.436 1.00 86.25 94 THR A C 1
ATOM 753 O O . THR A 1 94 ? -23.722 7.207 25.184 1.00 86.25 94 THR A O 1
ATOM 756 N N . ILE A 1 95 ? -23.125 5.085 24.751 1.00 86.25 95 ILE A N 1
ATOM 757 C CA . ILE A 1 95 ? -23.638 4.521 26.008 1.00 86.25 95 ILE A CA 1
ATOM 758 C C . ILE A 1 95 ? -22.873 5.092 27.208 1.00 86.25 95 ILE A C 1
ATOM 760 O O . ILE A 1 95 ? -23.501 5.490 28.184 1.00 86.25 95 ILE A O 1
ATOM 764 N N . GLY A 1 96 ? -21.542 5.190 27.142 1.00 81.88 96 GLY A N 1
ATOM 765 C CA . GLY A 1 96 ? -20.728 5.785 28.208 1.00 81.88 96 GLY A CA 1
ATOM 766 C C . GLY A 1 96 ? -21.041 7.266 28.443 1.00 81.88 96 GLY A C 1
ATOM 767 O O . GLY A 1 96 ? -21.174 7.703 29.588 1.00 81.88 96 GLY A O 1
ATOM 768 N N . PHE A 1 97 ? -21.238 8.034 27.369 1.00 84.06 97 PHE A N 1
ATOM 769 C CA . PHE A 1 97 ? -21.612 9.446 27.439 1.00 84.06 97 PHE A CA 1
ATOM 770 C C . PHE A 1 97 ? -22.978 9.631 28.112 1.00 84.06 97 PHE A C 1
ATOM 772 O O . PHE A 1 97 ? -23.078 10.322 29.127 1.00 84.06 97 PHE A O 1
ATOM 779 N N . TRP A 1 98 ? -24.020 8.960 27.614 1.00 86.69 98 TRP A N 1
ATOM 780 C CA . TRP A 1 98 ? -25.366 9.071 28.188 1.00 86.69 98 TRP A CA 1
ATOM 781 C C . TRP A 1 98 ? -25.475 8.438 29.577 1.00 86.69 98 TRP A C 1
ATOM 783 O O . TRP A 1 98 ? -26.186 8.960 30.435 1.00 86.69 98 TRP A O 1
ATOM 793 N N . GLY A 1 99 ? -24.722 7.369 29.833 1.00 81.62 99 GLY A N 1
ATOM 794 C CA . GLY A 1 99 ? -24.580 6.777 31.158 1.00 81.62 99 GLY A CA 1
ATOM 795 C C . GLY A 1 99 ? -23.998 7.768 32.164 1.00 81.62 99 GLY A C 1
ATOM 796 O O . GLY A 1 99 ? -24.505 7.860 33.275 1.00 81.62 99 GLY A O 1
ATOM 797 N N . THR A 1 100 ? -23.012 8.577 31.762 1.00 81.19 100 THR A N 1
ATOM 798 C CA . THR A 1 100 ? -22.421 9.618 32.624 1.00 81.19 100 THR A CA 1
ATOM 799 C C . THR A 1 100 ? -23.439 10.716 32.936 1.00 81.19 100 THR A C 1
ATOM 801 O O . THR A 1 100 ? -23.570 11.126 34.088 1.00 81.19 100 THR A O 1
ATOM 804 N N . VAL A 1 101 ? -24.196 11.163 31.926 1.00 82.44 101 VAL A N 1
ATOM 805 C CA . VAL A 1 101 ? -25.224 12.210 32.073 1.00 82.44 101 VAL A CA 1
ATOM 806 C C . VAL A 1 101 ? -26.363 11.761 32.998 1.00 82.44 101 VAL A C 1
ATOM 808 O O . VAL A 1 101 ? -26.772 12.519 33.872 1.00 82.44 101 VAL A O 1
ATOM 811 N N . MET A 1 102 ? -26.850 10.523 32.864 1.00 79.56 102 MET A N 1
ATOM 812 C CA . MET A 1 102 ? -27.924 9.985 33.717 1.00 79.56 102 MET A CA 1
ATOM 813 C C . MET A 1 102 ? -27.448 9.618 35.135 1.00 79.56 102 MET A C 1
ATOM 815 O O . MET A 1 102 ? -28.233 9.635 36.082 1.00 79.56 102 MET A O 1
ATOM 819 N N . ALA A 1 103 ? -26.164 9.294 35.306 1.00 80.25 103 ALA A N 1
ATOM 820 C CA . ALA A 1 103 ? -25.578 8.883 36.582 1.00 80.25 103 ALA A CA 1
ATOM 821 C C . ALA A 1 103 ? -25.220 10.042 37.524 1.00 80.25 103 ALA A C 1
ATOM 823 O O . ALA A 1 103 ? -24.710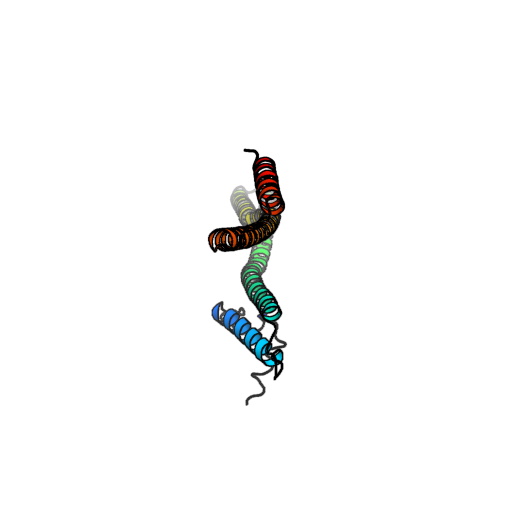 9.794 38.616 1.00 80.25 103 ALA A O 1
ATOM 824 N N . PHE A 1 104 ? -25.488 11.293 37.142 1.00 69.25 104 PHE A N 1
ATOM 825 C CA . PHE A 1 104 ? -24.990 12.485 37.837 1.00 69.25 104 PHE A CA 1
ATOM 826 C C . PHE A 1 104 ? -25.372 12.565 39.330 1.00 69.25 104 PHE A C 1
ATOM 828 O O . PHE A 1 104 ? -24.695 13.234 40.103 1.00 69.25 104 PHE A O 1
ATOM 835 N N . GLN A 1 105 ? -26.423 11.854 39.759 1.00 73.31 105 GLN A N 1
ATOM 836 C CA . GLN A 1 105 ? -26.866 11.786 41.160 1.00 73.31 105 GLN A CA 1
ATOM 837 C C . GLN A 1 105 ? -26.579 10.446 41.865 1.00 73.31 105 GLN A C 1
ATOM 839 O O . GLN A 1 105 ? -26.850 10.311 43.056 1.00 73.31 105 GLN A O 1
ATOM 844 N N . LYS A 1 106 ? -26.038 9.438 41.167 1.00 74.62 106 LYS A N 1
ATOM 845 C CA . LYS A 1 106 ? -25.729 8.118 41.741 1.00 74.62 106 LYS A CA 1
ATOM 846 C C . LYS A 1 106 ? -24.274 7.742 41.468 1.00 74.62 106 LYS A C 1
ATOM 848 O O . LYS A 1 106 ? -23.927 7.304 40.373 1.00 74.62 106 LYS A O 1
ATOM 853 N N . ALA A 1 107 ? -23.440 7.835 42.506 1.00 72.31 107 ALA A N 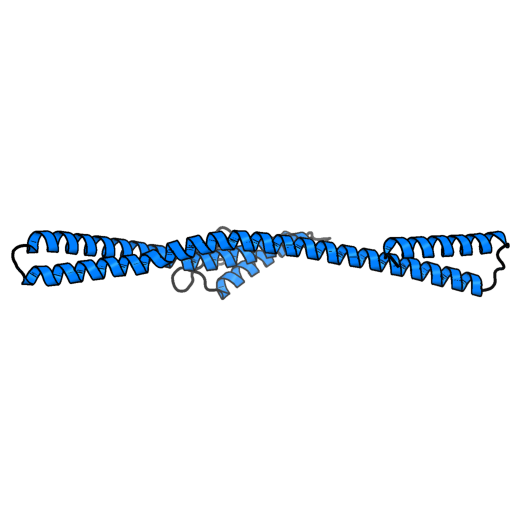1
ATOM 854 C CA . ALA A 1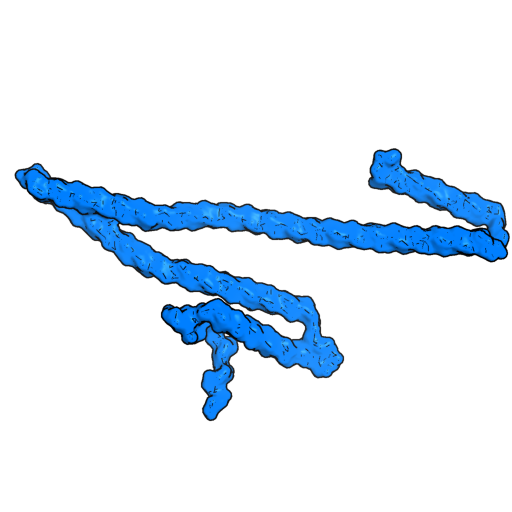 107 ? -21.996 7.590 42.436 1.00 72.31 107 ALA A CA 1
ATOM 855 C C . ALA A 1 107 ? -21.613 6.204 41.873 1.00 72.31 107 ALA A C 1
ATOM 857 O O . ALA A 1 107 ? -20.592 6.072 41.202 1.00 72.31 107 ALA A O 1
ATOM 858 N N . SER A 1 108 ? -22.445 5.178 42.081 1.00 73.69 108 SER A N 1
ATOM 859 C CA . SER A 1 108 ? -22.210 3.822 41.566 1.00 73.69 108 SER A CA 1
ATOM 860 C C . SER A 1 108 ? -22.290 3.721 40.038 1.00 73.69 108 SER A C 1
ATOM 862 O O . SER A 1 108 ? -21.530 2.966 39.435 1.00 73.69 108 SER A O 1
ATOM 864 N N . PHE A 1 109 ? -23.159 4.500 39.389 1.00 76.19 109 PHE A N 1
ATOM 865 C CA . PHE A 1 109 ? -23.300 4.487 37.929 1.00 76.19 109 PHE A CA 1
ATOM 866 C C . PHE A 1 109 ? -22.237 5.345 37.226 1.00 76.19 109 PHE A C 1
ATOM 868 O O . PHE A 1 109 ? -21.904 5.089 36.070 1.00 76.19 109 PHE A O 1
ATOM 875 N N . LEU A 1 110 ? -21.652 6.312 37.938 1.00 78.12 110 LEU A N 1
ATOM 876 C CA . LEU A 1 110 ? -20.609 7.195 37.415 1.00 78.12 110 LEU A CA 1
ATOM 877 C C . LEU A 1 110 ? -19.310 6.426 37.116 1.00 78.12 110 LEU A C 1
ATOM 879 O O . LEU A 1 110 ? -18.693 6.641 36.075 1.00 78.12 110 LEU A O 1
ATOM 883 N N . VAL A 1 111 ? -18.936 5.465 37.971 1.00 81.56 111 VAL A N 1
ATOM 884 C CA . VAL A 1 111 ? -17.751 4.608 37.763 1.00 81.56 111 VAL A CA 1
ATOM 885 C C . VAL A 1 111 ? -17.886 3.770 36.490 1.00 81.56 111 VAL A C 1
ATOM 887 O O . VAL A 1 111 ? -16.963 3.715 35.680 1.00 81.56 111 VAL A O 1
ATOM 890 N N . VAL A 1 112 ? -19.054 3.158 36.279 1.00 79.69 112 VAL A N 1
ATOM 891 C CA . VAL A 1 112 ? -19.332 2.357 35.078 1.00 79.69 112 VAL A CA 1
ATOM 892 C C . VAL A 1 112 ? -19.249 3.227 33.824 1.00 79.69 112 VAL A C 1
ATOM 894 O O . VAL A 1 112 ? -18.647 2.827 32.830 1.00 79.69 112 VAL A O 1
ATOM 897 N N . ALA A 1 113 ? -19.784 4.444 33.878 1.00 77.88 113 ALA A N 1
ATOM 898 C CA . ALA A 1 113 ? -19.782 5.347 32.738 1.00 77.88 113 ALA A CA 1
ATOM 899 C C . ALA A 1 113 ? -18.366 5.800 32.325 1.00 77.88 113 ALA A C 1
ATOM 901 O O . ALA A 1 113 ? -18.056 5.832 31.132 1.00 77.88 113 ALA A O 1
ATOM 902 N N . ILE A 1 114 ? -17.477 6.049 33.296 1.00 82.19 114 ILE A N 1
ATOM 903 C CA . ILE A 1 114 ? -16.059 6.354 33.038 1.00 82.19 114 ILE A CA 1
ATOM 904 C C . ILE A 1 114 ? -15.358 5.174 32.358 1.00 82.19 114 ILE A C 1
ATOM 906 O O . ILE A 1 114 ? -14.636 5.377 31.381 1.00 82.19 114 ILE A O 1
ATOM 910 N N . ILE A 1 115 ? -15.588 3.945 32.833 1.00 85.06 115 ILE A N 1
ATOM 911 C CA . ILE A 1 115 ? -14.994 2.738 32.241 1.00 85.06 115 ILE A CA 1
ATOM 912 C C . ILE A 1 115 ? -15.414 2.615 30.771 1.00 85.06 115 ILE A C 1
ATOM 914 O O . ILE A 1 115 ? -14.553 2.497 29.902 1.00 85.06 115 ILE A O 1
ATOM 918 N N . PHE A 1 116 ? -16.712 2.739 30.472 1.00 81.25 116 PHE A N 1
ATOM 919 C CA . PHE A 1 116 ? -17.220 2.686 29.097 1.00 81.25 116 PHE A CA 1
ATOM 920 C C . PHE A 1 116 ? -16.672 3.819 28.212 1.00 81.25 116 PHE A C 1
ATOM 922 O O . PHE A 1 116 ? -16.339 3.582 27.049 1.00 81.25 116 PHE A O 1
ATOM 929 N N . GLY A 1 117 ? -16.511 5.029 28.757 1.00 80.25 117 GLY A N 1
ATOM 930 C CA . GLY A 1 117 ? -15.883 6.148 28.053 1.00 80.25 117 GLY A CA 1
ATOM 931 C C . GLY A 1 117 ? -14.424 5.869 27.677 1.00 80.25 117 GLY A C 1
ATOM 932 O O . GLY A 1 117 ? -14.045 6.026 26.515 1.00 80.25 117 GLY A O 1
ATOM 933 N N . ILE A 1 118 ? -13.617 5.390 28.629 1.00 85.69 118 ILE A N 1
ATOM 934 C CA . ILE A 1 118 ? -12.201 5.056 28.402 1.00 85.69 118 ILE A CA 1
ATOM 935 C C . ILE A 1 118 ? -12.072 3.903 27.401 1.00 85.69 118 ILE A C 1
ATOM 937 O O . ILE A 1 118 ? -11.285 3.999 26.459 1.00 85.69 118 ILE A O 1
ATOM 941 N N . THR A 1 119 ? -12.868 2.840 27.551 1.00 86.81 119 THR A N 1
ATOM 942 C CA . THR A 1 119 ? -12.873 1.701 26.621 1.00 86.81 119 THR A CA 1
ATOM 943 C C . THR A 1 119 ? -13.228 2.137 25.201 1.00 86.81 119 THR A C 1
ATOM 945 O O . THR A 1 119 ? -12.575 1.718 24.245 1.00 86.81 119 THR A O 1
ATOM 948 N N . GLY A 1 120 ? -14.220 3.017 25.049 1.00 78.94 120 GLY A N 1
ATOM 949 C CA . GLY A 1 120 ? -14.603 3.571 23.756 1.00 78.94 120 GLY A CA 1
ATOM 950 C C . GLY A 1 120 ? -13.481 4.382 23.098 1.00 78.94 120 GLY A C 1
ATOM 951 O O . GLY A 1 120 ? -13.147 4.138 21.939 1.00 78.94 120 GLY A O 1
ATOM 952 N N . VAL A 1 121 ? -12.834 5.286 23.841 1.00 83.00 121 VAL A N 1
ATOM 953 C CA . VAL A 1 121 ? -11.684 6.070 23.345 1.00 83.00 121 VAL A CA 1
ATOM 954 C C . VAL A 1 121 ? -10.511 5.164 22.958 1.00 83.00 121 VAL A C 1
ATOM 956 O O . VAL A 1 121 ? -9.877 5.378 21.923 1.00 83.00 121 VAL A O 1
ATOM 959 N N . TRP A 1 122 ? -10.246 4.120 23.743 1.00 85.31 122 TRP A N 1
ATOM 960 C CA . TRP A 1 122 ? -9.179 3.161 23.462 1.00 85.31 122 TRP A CA 1
ATOM 961 C C . TRP A 1 122 ? -9.439 2.371 22.171 1.00 85.31 122 TRP A C 1
ATOM 963 O O . TRP A 1 122 ? -8.555 2.257 21.322 1.00 85.31 122 TRP A O 1
ATOM 973 N N . LEU A 1 123 ? -10.678 1.917 21.953 1.00 81.44 123 LEU A N 1
ATOM 974 C CA . LEU A 1 123 ? -11.102 1.296 20.692 1.00 81.44 123 LEU A CA 1
ATOM 975 C C . LEU A 1 123 ? -10.920 2.242 19.496 1.00 81.44 123 LEU A C 1
ATOM 977 O O . LEU A 1 123 ? -10.411 1.825 18.454 1.00 81.44 123 LEU A O 1
ATOM 981 N N . PHE A 1 124 ? -11.272 3.523 19.641 1.00 81.12 124 PHE A N 1
ATOM 982 C CA . PHE A 1 124 ? -11.041 4.522 18.595 1.00 81.12 124 PHE A CA 1
ATOM 983 C C . PHE A 1 124 ? -9.553 4.722 18.281 1.00 81.12 124 PHE A C 1
ATOM 985 O O . PHE A 1 124 ? -9.204 4.867 17.108 1.00 81.12 124 PHE A O 1
ATOM 992 N N . ALA A 1 125 ? -8.671 4.679 19.283 1.00 82.06 125 ALA A N 1
ATOM 993 C CA . ALA A 1 125 ? -7.227 4.768 19.075 1.00 82.06 125 ALA A CA 1
ATOM 994 C C . ALA A 1 125 ? -6.691 3.581 18.252 1.00 82.06 125 ALA A C 1
ATOM 996 O O . ALA A 1 125 ? -5.983 3.787 17.265 1.00 82.06 125 ALA A O 1
ATOM 997 N N . VAL A 1 126 ? -7.105 2.353 18.588 1.00 79.44 126 VAL A N 1
ATOM 998 C CA . VAL A 1 126 ? -6.720 1.130 17.857 1.00 79.44 126 VAL A CA 1
ATOM 999 C C . VAL A 1 126 ? -7.228 1.160 16.408 1.00 79.44 126 VAL A C 1
ATOM 1001 O O . VAL A 1 126 ? -6.496 0.837 15.471 1.00 79.44 126 VAL A O 1
ATOM 1004 N N . ILE A 1 127 ? -8.467 1.610 16.189 1.00 77.69 127 ILE A N 1
ATOM 1005 C CA . ILE A 1 127 ? -9.057 1.724 14.844 1.00 77.69 127 ILE A CA 1
ATOM 1006 C C . ILE A 1 127 ? -8.400 2.855 14.028 1.00 77.69 127 ILE A C 1
ATOM 1008 O O . ILE A 1 127 ? -8.271 2.753 12.802 1.00 77.69 127 ILE A O 1
ATOM 1012 N N . GLY A 1 128 ? -7.986 3.937 14.692 1.00 76.31 128 GLY A N 1
ATOM 1013 C CA . GLY A 1 128 ? -7.398 5.131 14.084 1.00 76.31 128 GLY A CA 1
ATOM 1014 C C . GLY A 1 128 ? -5.951 4.964 13.614 1.00 76.31 128 GLY A C 1
ATOM 1015 O O . GLY A 1 128 ? -5.525 5.654 12.684 1.00 76.31 128 GLY A O 1
ATOM 1016 N N . GLU A 1 129 ? -5.201 4.014 14.172 1.00 76.75 129 GLU A N 1
ATOM 1017 C CA . GLU A 1 129 ? -3.790 3.807 13.823 1.00 76.75 129 GLU A CA 1
ATOM 1018 C C . GLU A 1 129 ? -3.597 3.424 12.340 1.00 76.75 129 GLU A C 1
ATOM 1020 O O . GLU A 1 129 ? -2.632 3.815 11.674 1.00 76.75 129 GLU A O 1
ATOM 1025 N N . TRP A 1 130 ? -4.557 2.701 11.768 1.00 66.56 130 TRP A N 1
ATOM 1026 C CA . TRP A 1 130 ? -4.463 2.169 10.412 1.00 66.56 130 TRP A CA 1
ATOM 1027 C C . TRP A 1 130 ? -4.673 3.194 9.279 1.00 66.56 130 TRP A C 1
ATOM 1029 O O . TRP A 1 130 ? -3.848 3.216 8.357 1.00 66.56 130 TRP A O 1
ATOM 1039 N N . PRO A 1 131 ? -5.706 4.068 9.285 1.00 71.06 131 PRO A N 1
ATOM 1040 C CA . PRO A 1 131 ? -5.813 5.152 8.305 1.00 71.06 131 PRO A CA 1
ATOM 1041 C C . PRO A 1 131 ? -4.625 6.120 8.380 1.00 71.06 131 PRO A C 1
ATOM 1043 O O . PRO A 1 131 ? -4.162 6.576 7.332 1.00 71.06 131 PRO A O 1
ATOM 1046 N N . LEU A 1 132 ? -4.070 6.345 9.575 1.00 71.56 132 LEU A N 1
ATOM 1047 C CA . LEU A 1 132 ? -2.858 7.142 9.765 1.00 71.56 132 LEU A CA 1
ATOM 1048 C C . LEU A 1 132 ? -1.654 6.486 9.062 1.00 71.56 132 LEU A C 1
ATOM 1050 O O . LEU A 1 132 ? -1.018 7.093 8.197 1.00 71.56 132 LEU A O 1
ATOM 1054 N N . ARG A 1 133 ? -1.399 5.194 9.324 1.00 71.50 133 ARG A N 1
ATOM 1055 C CA . ARG A 1 133 ? -0.352 4.412 8.635 1.00 71.50 133 ARG A CA 1
ATOM 1056 C C . ARG A 1 133 ? -0.581 4.318 7.120 1.00 71.50 133 ARG A C 1
ATOM 1058 O O . ARG A 1 133 ? 0.381 4.294 6.351 1.00 71.50 133 ARG A O 1
ATOM 1065 N N . LYS A 1 134 ? -1.834 4.253 6.653 1.00 69.38 134 LYS A N 1
ATOM 1066 C CA . LYS A 1 134 ? -2.182 4.234 5.217 1.00 69.38 134 LYS A CA 1
ATOM 1067 C C . LYS A 1 134 ? -1.880 5.575 4.545 1.00 69.38 134 LYS A C 1
ATOM 1069 O O . LYS A 1 134 ? -1.343 5.586 3.439 1.00 69.38 134 LYS A O 1
ATOM 1074 N N . TYR A 1 135 ? -2.154 6.691 5.218 1.00 71.31 135 TYR A N 1
ATOM 1075 C CA . TYR A 1 135 ? -1.793 8.028 4.747 1.00 71.31 135 TYR A CA 1
ATOM 1076 C C . TYR A 1 135 ? -0.271 8.187 4.601 1.00 71.31 135 TYR A C 1
ATOM 1078 O O . TYR A 1 135 ? 0.209 8.627 3.553 1.00 71.31 135 TYR A O 1
ATOM 1086 N N . PHE A 1 136 ? 0.505 7.713 5.583 1.00 71.19 136 PHE A N 1
ATOM 1087 C CA . PHE A 1 136 ? 1.970 7.696 5.487 1.00 71.19 136 PHE A CA 1
ATOM 1088 C C . PHE A 1 136 ? 2.485 6.794 4.351 1.00 71.19 136 PHE A C 1
ATOM 1090 O O . PHE A 1 136 ? 3.371 7.202 3.597 1.00 71.19 136 PHE A O 1
ATOM 1097 N N . ARG A 1 137 ? 1.890 5.609 4.144 1.00 68.00 137 ARG A N 1
ATOM 1098 C CA . ARG A 1 137 ? 2.243 4.713 3.023 1.00 68.00 137 ARG A CA 1
ATOM 1099 C C . ARG A 1 137 ? 1.942 5.315 1.647 1.00 68.00 137 ARG A C 1
ATOM 1101 O O . ARG A 1 137 ? 2.748 5.142 0.736 1.00 68.00 137 ARG A O 1
ATOM 1108 N N . ARG A 1 138 ? 0.848 6.071 1.491 1.00 66.31 138 ARG A N 1
ATOM 1109 C CA . ARG A 1 138 ? 0.542 6.797 0.240 1.00 66.31 138 ARG A CA 1
ATOM 1110 C C . ARG A 1 138 ? 1.602 7.848 -0.091 1.00 66.31 138 ARG A C 1
ATOM 1112 O O . ARG A 1 138 ? 2.005 7.963 -1.244 1.00 66.31 138 ARG A O 1
ATOM 1119 N N . ARG A 1 139 ? 2.124 8.551 0.918 1.00 65.19 139 ARG A N 1
ATOM 1120 C CA . ARG A 1 139 ? 3.280 9.448 0.744 1.00 65.19 139 ARG A CA 1
ATOM 1121 C C . ARG A 1 139 ? 4.551 8.684 0.356 1.00 65.19 139 ARG A C 1
ATOM 1123 O O . ARG A 1 139 ? 5.278 9.124 -0.531 1.00 65.19 139 ARG A O 1
ATOM 1130 N N . ALA A 1 140 ? 4.793 7.518 0.956 1.00 69.19 140 ALA A N 1
ATOM 1131 C CA . ALA A 1 140 ? 5.939 6.673 0.617 1.00 69.19 140 ALA A CA 1
ATOM 1132 C C . ALA A 1 140 ? 5.865 6.089 -0.811 1.00 69.19 140 ALA A C 1
ATOM 1134 O O . ALA A 1 140 ? 6.902 5.917 -1.450 1.00 69.19 140 ALA A O 1
ATOM 1135 N N . ALA A 1 141 ? 4.667 5.833 -1.348 1.00 65.56 141 ALA A N 1
ATOM 1136 C CA . ALA A 1 141 ? 4.478 5.375 -2.728 1.00 65.56 141 ALA A CA 1
ATOM 1137 C C . ALA A 1 141 ? 4.996 6.396 -3.761 1.00 65.56 141 ALA A C 1
ATOM 1139 O O . ALA A 1 141 ? 5.638 6.009 -4.737 1.00 65.56 141 ALA A O 1
ATOM 1140 N N . GLY A 1 142 ? 4.829 7.697 -3.492 1.00 67.19 142 GLY A N 1
ATOM 1141 C CA . GLY A 1 142 ? 5.415 8.761 -4.314 1.00 67.19 142 GLY A CA 1
ATOM 1142 C C . GLY A 1 142 ? 6.947 8.707 -4.363 1.00 67.19 142 GLY A C 1
ATOM 1143 O O . GLY A 1 142 ? 7.546 8.980 -5.402 1.00 67.19 142 GLY A O 1
ATOM 1144 N N . ASN A 1 143 ? 7.592 8.272 -3.276 1.00 67.00 143 ASN A N 1
ATOM 1145 C CA . ASN A 1 143 ? 9.042 8.073 -3.248 1.00 67.00 143 ASN A CA 1
ATOM 1146 C C . ASN A 1 143 ? 9.469 6.808 -4.012 1.00 67.00 143 ASN A C 1
ATOM 1148 O O . ASN A 1 143 ? 10.499 6.831 -4.679 1.00 67.00 143 ASN A O 1
ATOM 1152 N N . ARG A 1 144 ? 8.669 5.730 -3.992 1.00 66.31 144 ARG A N 1
ATOM 1153 C CA . ARG A 1 144 ? 8.951 4.498 -4.759 1.00 66.31 144 ARG A CA 1
ATOM 1154 C C . ARG A 1 144 ? 8.905 4.733 -6.272 1.00 66.31 144 ARG A C 1
ATOM 1156 O O . ARG A 1 144 ? 9.786 4.253 -6.980 1.00 66.31 144 ARG A O 1
ATOM 1163 N N . ALA A 1 145 ? 7.955 5.538 -6.752 1.00 67.44 145 ALA A N 1
ATOM 1164 C CA . ALA A 1 145 ? 7.891 5.944 -8.160 1.00 67.44 145 ALA A CA 1
ATOM 1165 C C . ALA A 1 145 ? 9.153 6.710 -8.605 1.00 67.44 145 ALA A C 1
ATOM 1167 O O . ALA A 1 145 ? 9.696 6.468 -9.682 1.00 67.44 145 ALA A O 1
ATOM 1168 N N . ARG A 1 146 ? 9.688 7.581 -7.737 1.00 68.31 146 ARG A N 1
ATOM 1169 C CA . ARG A 1 146 ? 10.945 8.305 -7.998 1.00 68.31 146 ARG A CA 1
ATOM 1170 C C . ARG A 1 146 ? 12.156 7.370 -8.057 1.00 68.31 146 ARG A C 1
ATOM 1172 O O . ARG A 1 146 ? 13.054 7.590 -8.867 1.00 68.31 146 ARG A O 1
ATOM 1179 N N . THR A 1 147 ? 12.182 6.321 -7.235 1.00 66.06 147 THR A N 1
ATOM 1180 C CA . THR A 1 147 ? 13.253 5.313 -7.257 1.00 66.06 147 THR A CA 1
ATOM 1181 C C . THR A 1 147 ? 13.231 4.485 -8.542 1.00 66.06 147 THR A C 1
ATOM 1183 O O . THR A 1 147 ? 14.290 4.248 -9.117 1.00 66.06 147 THR A O 1
ATOM 1186 N N . LEU A 1 148 ? 12.054 4.108 -9.051 1.00 65.44 148 LEU A N 1
ATOM 1187 C CA . LEU A 1 148 ? 11.937 3.366 -10.314 1.00 65.44 148 LEU A CA 1
ATOM 1188 C C . LEU A 1 148 ? 12.441 4.181 -11.515 1.00 65.44 148 LEU A C 1
ATOM 1190 O O . LEU A 1 148 ? 13.264 3.685 -12.284 1.00 65.44 148 LEU A O 1
ATOM 1194 N N . HIS A 1 149 ? 12.074 5.462 -11.612 1.00 63.25 149 HIS A N 1
ATOM 1195 C CA . HIS A 1 149 ? 12.615 6.347 -12.654 1.00 63.25 149 HIS A CA 1
ATOM 1196 C C . HIS A 1 149 ? 14.136 6.527 -12.571 1.00 63.25 149 HIS A C 1
ATOM 1198 O O . HIS A 1 149 ? 14.814 6.687 -13.589 1.00 63.25 149 HIS A O 1
ATOM 1204 N N . ARG A 1 150 ? 14.710 6.462 -11.364 1.00 66.75 150 ARG A N 1
ATOM 1205 C CA . ARG A 1 150 ? 16.166 6.487 -11.185 1.00 66.75 150 ARG A CA 1
ATOM 1206 C C . ARG A 1 150 ? 16.826 5.227 -11.756 1.00 66.75 150 ARG A C 1
ATOM 1208 O O . ARG A 1 150 ? 17.867 5.342 -12.398 1.00 66.75 150 ARG A O 1
ATOM 1215 N N . VAL A 1 151 ? 16.218 4.053 -11.581 1.00 66.38 151 VAL A N 1
ATOM 1216 C CA . VAL A 1 151 ? 16.724 2.780 -12.131 1.00 66.38 151 VAL A CA 1
ATOM 1217 C C . VAL A 1 151 ? 16.655 2.763 -13.663 1.00 66.38 151 VAL A C 1
ATOM 1219 O O . VAL A 1 151 ? 17.610 2.337 -14.312 1.00 66.38 151 VAL A O 1
ATOM 1222 N N . GLU A 1 152 ? 15.598 3.314 -14.263 1.00 65.88 152 GLU A N 1
ATOM 1223 C CA . GLU A 1 152 ? 15.517 3.486 -15.724 1.00 65.88 152 GLU A CA 1
ATOM 1224 C C . GLU A 1 152 ? 16.640 4.385 -16.269 1.00 65.88 152 GLU A C 1
ATOM 1226 O O . GLU A 1 152 ? 17.244 4.086 -17.305 1.00 65.88 152 GLU A O 1
ATOM 1231 N N . GLY A 1 153 ? 16.967 5.463 -15.548 1.00 68.56 153 GLY A N 1
ATOM 1232 C CA . GLY A 1 153 ? 18.085 6.348 -15.880 1.00 68.56 153 GLY A CA 1
ATOM 1233 C C . GLY A 1 153 ? 19.452 5.659 -15.796 1.00 68.56 153 GLY A C 1
ATOM 1234 O O . GLY A 1 153 ? 20.311 5.892 -16.650 1.00 68.56 153 GLY A O 1
ATOM 1235 N N . LEU A 1 154 ? 19.649 4.773 -14.815 1.00 67.44 154 LEU A N 1
ATOM 1236 C CA . LEU A 1 154 ? 20.877 3.985 -14.668 1.00 67.44 154 LEU A CA 1
ATOM 1237 C C . LEU A 1 154 ? 21.032 2.956 -15.793 1.00 67.44 154 LEU A C 1
ATOM 1239 O O . LEU A 1 154 ? 22.115 2.832 -16.358 1.00 67.44 154 LEU A O 1
ATOM 1243 N N . ASN A 1 155 ? 19.950 2.289 -16.194 1.00 66.56 155 ASN A N 1
ATOM 1244 C CA . ASN A 1 155 ? 20.006 1.291 -17.261 1.00 66.56 155 ASN A CA 1
ATOM 1245 C C . ASN A 1 155 ? 20.332 1.927 -18.629 1.00 66.56 155 ASN A C 1
ATOM 1247 O O . ASN A 1 155 ? 21.136 1.405 -19.405 1.00 66.56 155 ASN A O 1
ATOM 1251 N N . LYS A 1 156 ? 19.795 3.128 -18.900 1.00 73.81 156 LYS A N 1
ATOM 1252 C CA . LYS A 1 156 ? 20.185 3.928 -20.076 1.00 73.81 156 LYS A CA 1
ATOM 1253 C C . LYS A 1 156 ? 21.667 4.309 -20.058 1.00 73.81 156 LYS A C 1
ATOM 1255 O O . LYS A 1 156 ? 22.308 4.287 -21.107 1.00 73.81 156 LYS A O 1
ATOM 1260 N N . ARG A 1 157 ? 22.218 4.643 -18.887 1.00 71.06 157 ARG A N 1
ATOM 1261 C CA . ARG A 1 157 ? 23.646 4.966 -18.734 1.00 71.06 157 ARG A CA 1
ATOM 1262 C C . ARG A 1 157 ? 24.541 3.751 -18.958 1.00 71.06 157 ARG A C 1
ATOM 1264 O O . ARG A 1 157 ? 25.521 3.877 -19.681 1.00 71.06 157 ARG A O 1
ATOM 1271 N N . ILE A 1 158 ? 24.181 2.590 -18.413 1.00 71.00 158 ILE A N 1
ATOM 1272 C CA . ILE A 1 158 ? 24.920 1.336 -18.629 1.00 71.00 158 ILE A CA 1
ATOM 1273 C C . ILE A 1 158 ? 24.977 1.004 -20.122 1.00 71.00 158 ILE A C 1
ATOM 1275 O O . ILE A 1 158 ? 26.059 0.801 -20.666 1.00 71.00 158 ILE A O 1
ATOM 1279 N N . ARG A 1 159 ? 23.836 1.070 -20.818 1.00 72.81 159 ARG A N 1
ATOM 1280 C CA . ARG A 1 159 ? 23.785 0.848 -22.270 1.00 72.81 159 ARG A CA 1
ATOM 1281 C C . ARG A 1 159 ? 24.634 1.857 -23.050 1.00 72.81 159 ARG A C 1
ATOM 1283 O O . ARG A 1 159 ? 25.258 1.488 -24.040 1.00 72.81 159 ARG A O 1
ATOM 1290 N N . LYS A 1 160 ? 24.672 3.123 -22.622 1.00 77.62 160 LYS A N 1
ATOM 1291 C CA . LYS A 1 160 ? 25.525 4.142 -23.250 1.00 77.62 160 LYS A CA 1
ATOM 1292 C C . LYS A 1 160 ? 27.013 3.807 -23.086 1.00 77.62 160 LYS A C 1
ATOM 1294 O O . LYS A 1 160 ? 27.736 3.860 -24.075 1.00 77.62 160 LYS A O 1
ATOM 1299 N N . MET A 1 161 ? 27.440 3.404 -21.888 1.00 73.62 161 MET A N 1
ATOM 1300 C CA . MET A 1 161 ? 28.827 2.992 -21.626 1.00 73.62 161 MET A CA 1
ATOM 1301 C C . MET A 1 161 ? 29.221 1.748 -22.431 1.00 73.62 161 MET A C 1
ATOM 1303 O O . MET A 1 161 ? 30.320 1.687 -22.968 1.00 73.62 161 MET A O 1
ATOM 1307 N N . GLU A 1 162 ? 28.313 0.785 -22.594 1.00 69.44 162 GLU A N 1
ATOM 1308 C CA . GLU A 1 162 ? 28.561 -0.410 -23.412 1.00 69.44 162 GLU A CA 1
ATOM 1309 C C . GLU A 1 162 ? 28.748 -0.070 -24.903 1.00 69.44 162 GLU A C 1
ATOM 1311 O O . GLU A 1 162 ? 29.586 -0.656 -25.591 1.00 69.44 162 GLU A O 1
ATOM 1316 N N . ILE A 1 163 ? 27.982 0.901 -25.413 1.00 79.00 163 ILE A N 1
ATOM 1317 C CA . ILE A 1 163 ? 28.117 1.388 -26.793 1.00 79.00 163 ILE A CA 1
ATOM 1318 C C . ILE A 1 163 ? 29.441 2.136 -26.979 1.00 79.00 163 ILE A C 1
ATOM 1320 O O . ILE A 1 163 ? 30.100 1.953 -28.004 1.00 79.00 163 ILE A O 1
ATOM 1324 N N . GLU A 1 164 ? 29.836 2.955 -26.003 1.00 78.31 164 GLU A N 1
ATOM 1325 C CA . GLU A 1 164 ? 31.117 3.668 -26.023 1.00 78.31 164 GLU A CA 1
ATOM 1326 C C . GLU A 1 164 ? 32.297 2.682 -26.009 1.00 78.31 164 GLU A C 1
ATOM 1328 O O . GLU A 1 164 ? 33.143 2.764 -26.903 1.00 78.31 164 GLU A O 1
ATOM 1333 N N . LEU A 1 165 ? 32.282 1.668 -25.132 1.00 77.44 165 LEU A N 1
ATOM 1334 C CA . LEU A 1 165 ? 33.301 0.607 -25.106 1.00 77.44 165 LEU A CA 1
ATOM 1335 C C . LEU A 1 165 ? 33.395 -0.152 -26.440 1.00 77.44 165 LEU A C 1
ATOM 1337 O O . LEU A 1 165 ? 34.484 -0.331 -26.982 1.00 77.44 165 LEU A O 1
ATOM 1341 N N . LYS A 1 166 ? 32.258 -0.554 -27.027 1.00 74.38 166 LYS A N 1
ATOM 1342 C CA . LYS A 1 166 ? 32.234 -1.216 -28.349 1.00 74.38 166 LYS A CA 1
ATOM 1343 C C . LYS A 1 166 ? 32.797 -0.324 -29.459 1.00 74.38 166 LYS A C 1
ATOM 1345 O O . LYS A 1 166 ? 33.340 -0.823 -30.449 1.00 74.38 166 LYS A O 1
ATOM 1350 N N . GLY A 1 167 ? 32.639 0.992 -29.331 1.00 75.56 167 GLY A N 1
ATOM 1351 C CA . GLY A 1 167 ? 33.233 1.976 -30.231 1.00 75.56 167 GLY A CA 1
ATOM 1352 C C . GLY A 1 167 ? 34.754 2.032 -30.102 1.00 75.56 167 GLY A C 1
ATOM 1353 O O . GLY A 1 167 ? 35.452 2.026 -31.120 1.00 75.56 167 GLY A O 1
ATOM 1354 N N . GLU A 1 168 ? 35.262 2.034 -28.872 1.00 74.88 168 GLU A N 1
ATOM 1355 C CA . GLU A 1 168 ? 36.695 2.036 -28.567 1.00 74.88 168 GLU A CA 1
ATOM 1356 C C . GLU A 1 168 ? 37.377 0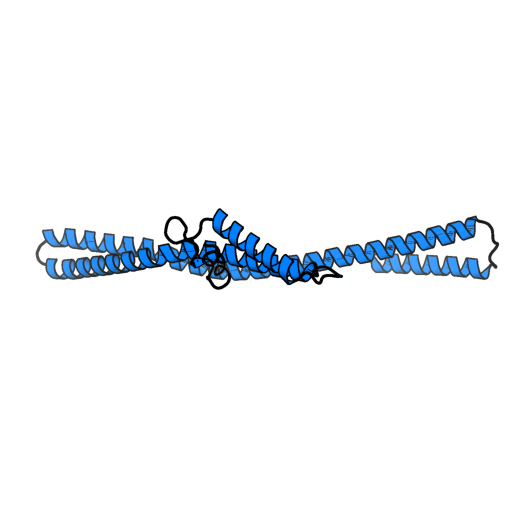.739 -29.007 1.00 74.88 168 GLU A C 1
ATOM 1358 O O . GLU A 1 168 ? 38.386 0.799 -29.708 1.00 74.88 168 GLU A O 1
ATOM 1363 N N . GLU A 1 169 ? 36.781 -0.427 -28.745 1.00 74.50 169 GLU A N 1
ATOM 1364 C CA . GLU A 1 169 ? 37.296 -1.716 -29.229 1.00 74.50 169 GLU A CA 1
ATOM 1365 C C . GLU A 1 169 ? 37.410 -1.757 -30.756 1.00 74.50 169 GLU A C 1
ATOM 1367 O O . GLU A 1 169 ? 38.415 -2.217 -31.304 1.00 74.50 169 GLU A O 1
ATOM 1372 N N . LYS A 1 170 ? 36.400 -1.248 -31.478 1.00 76.75 170 LYS A N 1
ATOM 1373 C CA . LYS A 1 170 ? 36.441 -1.171 -32.947 1.00 76.75 170 LYS A CA 1
ATOM 1374 C C . LYS A 1 170 ? 37.532 -0.221 -33.440 1.00 76.75 170 LYS A C 1
ATOM 1376 O O . LYS A 1 170 ? 38.161 -0.518 -34.457 1.00 76.75 170 LYS A O 1
ATOM 1381 N N . ARG A 1 171 ? 37.761 0.903 -32.753 1.00 72.06 171 ARG A N 1
ATOM 1382 C CA . ARG A 1 171 ? 38.827 1.865 -33.086 1.00 72.06 171 ARG A CA 1
ATOM 1383 C C . ARG A 1 171 ? 40.213 1.274 -32.815 1.00 72.06 171 ARG A C 1
ATOM 1385 O O . ARG A 1 171 ? 41.050 1.306 -33.711 1.00 72.06 171 ARG A O 1
ATOM 1392 N N . LEU A 1 172 ? 40.414 0.625 -31.668 1.00 76.19 172 LEU A N 1
ATOM 1393 C CA . LEU A 1 172 ? 41.646 -0.097 -31.326 1.00 76.19 172 LEU A CA 1
ATOM 1394 C C . LEU A 1 172 ? 41.937 -1.239 -32.308 1.00 76.19 172 LEU A C 1
ATOM 1396 O O . LEU A 1 172 ? 43.063 -1.366 -32.778 1.00 76.19 172 LEU A O 1
ATOM 1400 N N . LYS A 1 173 ? 40.927 -2.022 -32.715 1.00 74.81 173 LYS A N 1
ATOM 1401 C CA . LYS A 1 173 ? 41.088 -3.057 -33.756 1.00 74.81 173 LYS A CA 1
ATOM 1402 C C . LYS A 1 173 ? 41.505 -2.478 -35.106 1.00 74.81 173 LYS A C 1
ATOM 1404 O O . LYS A 1 173 ? 42.300 -3.102 -35.804 1.00 74.81 173 LYS A O 1
ATOM 1409 N N . LYS A 1 174 ? 40.963 -1.321 -35.499 1.00 75.62 174 LYS A N 1
ATOM 1410 C CA . LYS A 1 174 ? 41.368 -0.631 -36.735 1.00 75.62 174 LYS A CA 1
ATOM 1411 C C . LYS A 1 174 ? 42.814 -0.150 -36.653 1.00 75.62 174 LYS A C 1
ATOM 1413 O O . LYS A 1 174 ? 43.543 -0.349 -37.614 1.00 75.62 174 LYS A O 1
ATOM 1418 N N . LEU A 1 175 ? 43.231 0.394 -35.510 1.00 68.44 175 LEU A N 1
ATOM 1419 C CA . LEU A 1 175 ? 44.613 0.819 -35.276 1.00 68.44 175 LEU A CA 1
ATOM 1420 C C . LEU A 1 175 ? 45.586 -0.360 -35.265 1.00 68.44 175 LEU A C 1
ATOM 1422 O O . LEU A 1 175 ? 46.611 -0.290 -35.927 1.00 68.44 175 LEU A O 1
ATOM 1426 N N . LEU A 1 176 ? 45.252 -1.465 -34.593 1.00 74.38 176 LEU A N 1
ATOM 1427 C CA . LEU A 1 176 ? 46.065 -2.684 -34.625 1.00 74.38 176 LEU A CA 1
ATOM 1428 C C . LEU A 1 176 ? 46.190 -3.242 -36.045 1.00 74.38 176 LEU A C 1
ATOM 1430 O O . LEU A 1 176 ? 47.278 -3.634 -36.445 1.00 74.38 176 LEU A O 1
ATOM 1434 N N . LYS A 1 177 ? 45.106 -3.234 -36.831 1.00 74.38 177 LYS A N 1
ATOM 1435 C CA . LYS A 1 177 ? 45.154 -3.630 -38.246 1.00 74.38 177 LYS A CA 1
ATOM 1436 C C . LYS A 1 177 ? 45.987 -2.671 -39.093 1.00 74.38 177 LYS A C 1
ATOM 1438 O O . LYS A 1 177 ? 46.770 -3.137 -39.905 1.00 74.38 177 LYS A O 1
ATOM 1443 N N . ALA A 1 178 ? 45.837 -1.360 -38.912 1.00 70.06 178 ALA A N 1
ATOM 1444 C CA . ALA A 1 178 ? 46.615 -0.356 -39.634 1.00 70.06 178 ALA A CA 1
ATOM 1445 C C . ALA A 1 178 ? 48.107 -0.451 -39.287 1.00 70.06 178 ALA A C 1
ATOM 1447 O O . ALA A 1 178 ? 48.943 -0.453 -40.180 1.00 70.06 178 ALA A O 1
ATOM 1448 N N . LYS A 1 179 ? 48.437 -0.631 -38.004 1.00 71.81 179 LYS A N 1
ATOM 1449 C CA . LYS A 1 179 ? 49.805 -0.851 -37.532 1.00 71.81 179 LYS A CA 1
ATOM 1450 C C . LYS A 1 179 ? 50.386 -2.156 -38.073 1.00 71.81 179 LYS A C 1
ATOM 1452 O O . LYS A 1 179 ? 51.492 -2.140 -38.589 1.00 71.81 179 LYS A O 1
ATOM 1457 N N . ALA A 1 180 ? 49.625 -3.251 -38.044 1.00 70.19 180 ALA A N 1
ATOM 1458 C CA . ALA A 1 180 ? 50.043 -4.520 -38.637 1.00 70.19 180 ALA A CA 1
ATOM 1459 C C . ALA A 1 180 ? 50.253 -4.410 -40.157 1.00 70.19 180 ALA A C 1
ATOM 1461 O O . ALA A 1 180 ? 51.170 -5.021 -40.685 1.00 70.19 180 ALA A O 1
ATOM 1462 N N . LEU A 1 181 ? 49.447 -3.610 -40.866 1.00 63.84 181 LEU A N 1
ATOM 1463 C CA . LEU A 1 181 ? 49.636 -3.329 -42.295 1.00 63.84 181 LEU A CA 1
ATOM 1464 C C . LEU A 1 181 ? 50.878 -2.465 -42.567 1.00 63.84 181 LEU A C 1
ATOM 1466 O O . LEU A 1 181 ? 51.537 -2.669 -43.582 1.00 63.84 181 LEU A O 1
ATOM 1470 N N . LEU A 1 182 ? 51.208 -1.534 -41.667 1.00 59.66 182 LEU A N 1
ATOM 1471 C CA . LEU A 1 182 ? 52.440 -0.740 -41.725 1.00 59.66 182 LEU A CA 1
ATOM 1472 C C . LEU A 1 182 ? 53.684 -1.590 -41.414 1.00 59.66 182 LEU A C 1
ATOM 1474 O O . LEU A 1 182 ? 54.708 -1.429 -42.072 1.00 59.66 182 LEU A O 1
ATOM 1478 N N . GLU A 1 183 ? 53.591 -2.509 -40.449 1.00 61.38 183 GLU A N 1
ATOM 1479 C CA . GLU A 1 183 ? 54.653 -3.463 -40.094 1.00 61.38 183 GLU A CA 1
ATOM 1480 C C . GLU A 1 183 ? 54.824 -4.563 -41.163 1.00 61.38 183 GLU A C 1
ATOM 1482 O O . GLU A 1 183 ? 55.935 -5.043 -41.369 1.00 61.38 183 GLU A O 1
ATOM 1487 N N . ALA A 1 184 ? 53.763 -4.919 -41.901 1.00 58.84 184 ALA A N 1
ATOM 1488 C CA . ALA A 1 184 ? 53.780 -5.927 -42.969 1.00 58.84 184 ALA A CA 1
ATOM 1489 C C . ALA A 1 184 ? 54.391 -5.452 -44.307 1.00 58.84 184 ALA A C 1
ATOM 1491 O O . ALA A 1 184 ? 54.302 -6.169 -45.301 1.00 58.84 184 ALA A O 1
ATOM 1492 N N . GLY A 1 185 ? 55.037 -4.282 -44.347 1.00 59.50 185 GLY A N 1
ATOM 1493 C CA . GLY A 1 185 ? 55.964 -3.939 -45.430 1.00 59.50 185 GLY A CA 1
ATOM 1494 C C . GLY A 1 185 ? 55.313 -3.726 -46.799 1.00 59.50 185 GLY A C 1
ATOM 1495 O O . GLY A 1 185 ? 55.620 -4.425 -47.763 1.00 59.50 185 GLY A O 1
ATOM 1496 N N . LYS A 1 186 ? 54.456 -2.708 -46.917 1.00 52.47 186 LYS A N 1
ATOM 1497 C CA . LYS A 1 186 ? 54.171 -2.066 -48.208 1.00 52.47 186 LYS A CA 1
ATOM 1498 C C . LYS A 1 186 ? 54.420 -0.571 -48.050 1.00 52.47 186 LYS A C 1
ATOM 1500 O O . LYS A 1 186 ? 53.565 0.131 -47.520 1.00 52.47 186 LYS A O 1
ATOM 1505 N N . ASP A 1 187 ? 55.622 -0.135 -48.427 1.00 52.59 187 ASP A N 1
ATOM 1506 C CA . ASP A 1 187 ? 56.137 1.224 -48.222 1.00 52.59 187 ASP A CA 1
ATOM 1507 C C . ASP A 1 187 ? 55.127 2.300 -48.663 1.00 52.59 187 ASP A C 1
ATOM 1509 O O . ASP A 1 187 ? 54.889 2.464 -49.864 1.00 52.59 187 ASP A O 1
ATOM 1513 N N . PRO A 1 188 ? 54.512 3.047 -47.724 1.00 53.50 188 PRO A N 1
ATOM 1514 C CA . PRO A 1 188 ? 53.669 4.179 -48.066 1.00 53.50 188 PRO A CA 1
ATOM 1515 C C . PRO A 1 188 ? 54.555 5.388 -48.373 1.00 53.50 188 PRO A C 1
ATOM 1517 O O . PRO A 1 188 ? 55.557 5.622 -47.690 1.00 53.50 188 PRO A O 1
ATOM 1520 N N . SER A 1 189 ? 54.164 6.188 -49.366 1.00 62.09 189 SER A N 1
ATOM 1521 C CA . SER A 1 189 ? 54.763 7.499 -49.624 1.00 62.09 189 SER A CA 1
ATOM 1522 C C . SER A 1 189 ? 54.781 8.349 -48.343 1.00 62.09 189 SER A C 1
ATOM 1524 O O . SER A 1 189 ? 53.894 8.229 -47.497 1.00 62.09 189 SER A O 1
ATOM 1526 N N . LEU A 1 190 ? 55.792 9.216 -48.196 1.00 58.12 190 LEU A N 1
ATOM 1527 C CA . LEU A 1 190 ? 56.002 10.077 -47.016 1.00 58.12 190 LEU A CA 1
ATOM 1528 C C . LEU A 1 190 ? 54.724 10.812 -46.566 1.00 58.12 190 LEU A C 1
ATOM 1530 O O . LEU A 1 190 ? 54.477 10.925 -45.370 1.00 58.12 190 LEU A O 1
ATOM 1534 N N . GLN A 1 191 ? 53.860 11.178 -47.516 1.00 58.66 191 GLN A N 1
ATOM 1535 C CA . GLN A 1 191 ? 52.558 11.801 -47.268 1.00 58.66 191 GLN A CA 1
ATOM 1536 C C . GLN A 1 191 ? 51.609 10.931 -46.428 1.00 58.66 191 GLN A C 1
ATOM 1538 O O . GLN A 1 191 ? 50.984 11.437 -45.507 1.00 58.66 191 GLN A O 1
ATOM 1543 N N . ALA A 1 192 ? 51.544 9.618 -46.667 1.00 56.91 192 ALA A N 1
ATOM 1544 C CA . ALA A 1 192 ? 50.665 8.720 -45.910 1.00 56.91 192 ALA A CA 1
ATOM 1545 C C . ALA A 1 192 ? 51.185 8.443 -44.486 1.00 56.91 192 ALA A C 1
ATOM 1547 O O . ALA A 1 192 ? 50.404 8.144 -43.582 1.00 56.91 192 ALA A O 1
ATOM 1548 N N . ARG A 1 193 ? 52.504 8.557 -44.263 1.00 58.22 193 ARG A N 1
ATOM 1549 C CA . ARG A 1 193 ? 53.094 8.513 -42.914 1.00 58.22 193 ARG A CA 1
ATOM 1550 C C . ARG A 1 193 ? 52.798 9.793 -42.140 1.00 58.22 193 ARG A C 1
ATOM 1552 O O . ARG A 1 193 ? 52.430 9.712 -40.973 1.00 58.22 193 ARG A O 1
ATOM 1559 N N . GLU A 1 194 ? 52.931 10.947 -42.786 1.00 65.00 194 GLU A N 1
ATOM 1560 C CA . GLU A 1 194 ? 52.609 12.244 -42.183 1.00 65.00 194 GLU A CA 1
ATOM 1561 C C . GLU A 1 194 ? 51.114 12.367 -41.872 1.00 65.00 194 GLU A C 1
ATOM 1563 O O . GLU A 1 194 ? 50.763 12.808 -40.782 1.00 65.00 194 GLU A O 1
ATOM 1568 N N . GLU A 1 195 ? 50.240 11.878 -42.754 1.00 68.88 195 GLU A N 1
ATOM 1569 C CA . GLU A 1 195 ? 48.788 11.866 -42.544 1.00 68.88 195 GLU A CA 1
ATOM 1570 C C . GLU A 1 195 ? 48.387 10.932 -41.389 1.00 68.88 195 GLU A C 1
ATOM 1572 O O . GLU A 1 195 ? 47.606 11.320 -40.525 1.00 68.88 195 GLU A O 1
ATOM 1577 N N . ALA A 1 196 ? 49.003 9.749 -41.272 1.00 64.12 196 ALA A N 1
ATOM 1578 C CA . ALA A 1 196 ? 48.758 8.840 -40.149 1.00 64.12 196 ALA A CA 1
ATOM 1579 C C . ALA A 1 196 ? 49.281 9.379 -38.801 1.00 64.12 196 ALA A C 1
ATOM 1581 O O . ALA A 1 196 ? 48.671 9.133 -37.757 1.00 64.12 196 ALA A O 1
ATOM 1582 N N . ILE A 1 197 ? 50.403 10.109 -38.804 1.00 69.56 197 ILE A N 1
ATOM 1583 C CA . ILE A 1 197 ? 50.948 10.770 -37.606 1.00 69.56 197 ILE A CA 1
ATOM 1584 C C . ILE A 1 197 ? 50.084 11.976 -37.220 1.00 69.56 197 ILE A C 1
ATOM 1586 O O . ILE A 1 197 ? 49.809 12.162 -36.034 1.00 69.56 197 ILE A O 1
ATOM 1590 N N . ALA A 1 198 ? 49.609 12.754 -38.195 1.00 74.81 198 ALA A N 1
ATOM 1591 C CA . ALA A 1 198 ? 48.694 13.870 -37.974 1.00 74.81 198 ALA A CA 1
ATOM 1592 C C . ALA A 1 198 ? 47.342 13.389 -37.430 1.00 74.81 198 ALA A C 1
ATOM 1594 O O . ALA A 1 198 ? 46.848 13.948 -36.451 1.00 74.81 198 ALA A O 1
ATOM 1595 N N . ASP A 1 199 ? 46.797 12.299 -37.974 1.00 73.88 199 ASP A N 1
ATOM 1596 C CA . ASP A 1 199 ? 45.580 11.668 -37.463 1.00 73.88 199 ASP A CA 1
ATOM 1597 C C . ASP A 1 199 ? 45.779 11.130 -36.044 1.00 73.88 199 ASP A C 1
ATOM 1599 O O . ASP A 1 199 ? 44.912 11.318 -35.192 1.00 73.88 199 ASP A O 1
ATOM 1603 N N . ALA A 1 200 ? 46.926 10.510 -35.745 1.00 72.31 200 ALA A N 1
ATOM 1604 C CA . ALA A 1 200 ? 47.241 10.034 -34.398 1.00 72.31 200 ALA A CA 1
ATOM 1605 C C . ALA A 1 200 ? 47.401 11.185 -33.387 1.00 72.31 200 ALA A C 1
ATOM 1607 O O . ALA A 1 200 ? 46.929 11.071 -32.253 1.00 72.31 200 ALA A O 1
ATOM 1608 N N . ALA A 1 201 ? 48.014 12.300 -33.794 1.00 76.62 201 ALA A N 1
ATOM 1609 C CA . ALA A 1 201 ? 48.170 13.498 -32.971 1.00 76.62 201 ALA A CA 1
ATOM 1610 C C . ALA A 1 201 ? 46.825 14.203 -32.722 1.00 76.62 201 ALA A C 1
ATOM 1612 O O . ALA A 1 201 ? 46.502 14.525 -31.578 1.00 76.62 201 ALA A O 1
ATOM 1613 N N . ALA A 1 202 ? 45.992 14.349 -33.757 1.00 76.44 202 ALA A N 1
ATOM 1614 C CA . ALA A 1 202 ? 44.640 14.890 -33.633 1.00 76.44 202 ALA A CA 1
ATOM 1615 C C . ALA A 1 202 ? 43.759 14.027 -32.710 1.00 76.44 202 ALA A C 1
ATOM 1617 O O . ALA A 1 202 ? 42.926 14.543 -31.961 1.00 76.44 202 ALA A O 1
ATOM 1618 N N . LEU A 1 203 ? 43.967 12.706 -32.709 1.00 64.38 203 LEU A N 1
ATOM 1619 C CA . LEU A 1 203 ? 43.270 11.777 -31.819 1.00 64.38 203 LEU A CA 1
ATOM 1620 C C . LEU A 1 203 ? 43.770 11.870 -30.374 1.00 64.38 203 LEU A C 1
ATOM 1622 O O . LEU A 1 203 ? 42.954 11.808 -29.454 1.00 64.38 203 LEU A O 1
ATOM 1626 N N . ALA A 1 204 ? 45.076 12.054 -30.162 1.00 73.06 204 ALA A N 1
ATOM 1627 C CA . ALA A 1 204 ? 45.646 12.264 -28.834 1.00 73.06 204 ALA A CA 1
ATOM 1628 C C . ALA A 1 204 ? 45.081 13.535 -28.178 1.00 73.06 204 ALA A C 1
ATOM 1630 O O . A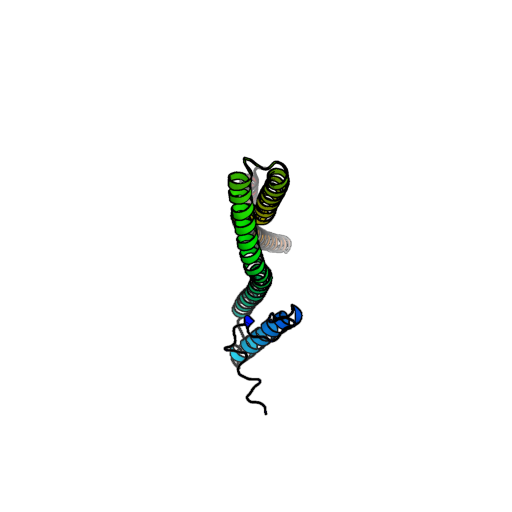LA A 1 204 ? 44.676 13.490 -27.015 1.00 73.06 204 ALA A O 1
ATOM 1631 N N . ASP A 1 205 ? 44.946 14.623 -28.938 1.00 73.31 205 ASP A N 1
ATOM 1632 C CA . ASP A 1 205 ? 44.321 15.854 -28.445 1.00 73.31 205 ASP A CA 1
ATOM 1633 C C . ASP A 1 205 ? 42.804 15.716 -28.255 1.00 73.31 205 ASP A C 1
ATOM 1635 O O . ASP A 1 205 ? 42.261 16.200 -27.261 1.00 73.31 205 ASP A O 1
ATOM 1639 N N . ALA A 1 206 ? 42.101 14.988 -29.129 1.00 73.00 206 ALA A N 1
ATOM 1640 C CA . ALA A 1 206 ? 40.673 14.717 -28.945 1.00 73.00 206 ALA A CA 1
ATOM 1641 C C . ALA A 1 206 ? 40.389 13.866 -27.691 1.00 73.00 206 ALA A C 1
ATOM 1643 O O . ALA A 1 206 ? 39.378 14.069 -27.015 1.00 73.00 206 ALA A O 1
ATOM 1644 N N . VAL A 1 207 ? 41.274 12.921 -27.363 1.00 66.25 207 VAL A N 1
ATOM 1645 C CA . VAL A 1 207 ? 41.201 12.112 -26.137 1.00 66.25 207 VAL A CA 1
ATOM 1646 C C . VAL A 1 207 ? 41.528 12.974 -24.919 1.00 66.25 207 VAL A C 1
ATOM 1648 O O . VAL A 1 207 ? 40.752 12.986 -23.965 1.00 66.25 207 VAL A O 1
ATOM 1651 N N . ARG A 1 208 ? 42.604 13.763 -24.975 1.00 72.31 208 ARG A N 1
ATOM 1652 C CA . ARG A 1 208 ? 42.996 14.691 -23.908 1.00 72.31 208 ARG A CA 1
ATOM 1653 C C . ARG A 1 208 ? 41.858 15.645 -23.531 1.00 72.31 208 ARG A C 1
ATOM 1655 O O . ARG A 1 208 ? 41.482 15.737 -22.367 1.00 72.31 208 ARG A O 1
ATOM 1662 N N . ASN A 1 209 ? 41.227 16.260 -24.528 1.00 74.25 209 ASN A N 1
ATOM 1663 C CA . ASN A 1 209 ? 40.159 17.239 -24.325 1.00 74.25 209 ASN A CA 1
ATOM 1664 C C . ASN A 1 209 ? 38.843 16.601 -23.830 1.00 74.25 209 ASN A C 1
ATOM 1666 O O . ASN A 1 209 ? 38.084 17.213 -23.083 1.00 74.25 209 ASN A O 1
ATOM 1670 N N . LYS A 1 210 ? 38.566 15.344 -24.206 1.00 61.56 210 LYS A N 1
ATOM 1671 C CA . LYS A 1 210 ? 37.350 14.630 -23.780 1.00 61.56 210 LYS A CA 1
ATOM 1672 C C . LYS A 1 210 ? 37.453 14.050 -22.364 1.00 61.56 210 LYS A C 1
ATOM 1674 O O . LYS A 1 210 ? 36.426 13.922 -21.699 1.00 61.56 210 LYS A O 1
ATOM 1679 N N . PHE A 1 211 ? 38.659 13.703 -21.912 1.00 64.69 211 PHE A N 1
ATOM 1680 C CA . PHE A 1 211 ? 38.904 13.132 -20.581 1.00 64.69 211 PHE A CA 1
ATOM 1681 C C . PHE A 1 211 ? 39.534 14.116 -19.581 1.00 64.69 211 PHE A C 1
ATOM 1683 O O . PHE A 1 211 ? 39.667 13.766 -18.412 1.00 64.69 211 PHE A O 1
ATOM 1690 N N . GLY A 1 212 ? 39.850 15.347 -20.003 1.00 53.62 212 GLY A N 1
ATOM 1691 C CA . GLY A 1 212 ? 40.340 16.417 -19.128 1.00 53.62 212 GLY A CA 1
ATOM 1692 C C . GLY A 1 212 ? 41.717 16.145 -18.517 1.00 53.62 212 GLY A C 1
ATOM 1693 O O . GLY A 1 212 ? 41.940 16.513 -17.366 1.00 53.62 212 GLY A O 1
ATOM 1694 N N . LEU A 1 213 ? 42.593 15.459 -19.260 1.00 47.12 213 LEU A N 1
ATOM 1695 C CA . LEU A 1 213 ? 43.980 15.163 -18.870 1.00 47.12 213 LEU A CA 1
ATOM 1696 C C . LEU A 1 213 ? 44.963 16.227 -19.364 1.00 47.12 213 LEU A C 1
ATOM 1698 O O . LEU A 1 213 ? 44.679 16.856 -20.406 1.00 47.12 213 LEU A O 1
#

Secondary structure (DSSP, 8-state):
--SSSS-TTTS-GGGS--TTSS--HHHHHHHHHHHHHHHHHHS--TTT---HHHHHHHHHHHHHHHHHHHHHHHHHHHHHHHHHHHHHHHHHHHHHHHHHHHTTT-HHHHHHHHHHHHHHHHHHHHHHHHHHHHHHHHHHHHHHHHHHHHHHHHHHHHHHHHHHHHHHHHHHHHHHHHHHHHHT-----HHHHHHHHHHHHHHHHHHHHHHT-

Radius of gyration: 35.77 Å; chains: 1; bounding box: 84×51×92 Å

Sequence (213 aa):
MAKDEFDLLQDDPKNLPGKGGHPTPEQRAEFVLKRLEQFIRDGRTISEGMNFKQWQDMARSEIAGAIVEAEQTYQDDYIVTRRLLFTIASATVTIGFWGTVMAFQKASFLVVAIIFGITGVWLFAVIGEWPLRKYFRRRAAGNRARTLHRVEGLNKRIRKMEIELKGEEKRLKKLLKAKALLEAGKDPSLQAREEAIADAAALADAVRNKFGL

pLDDT: mean 71.11, std 10.72, range [39.06, 87.69]

Foldseek 3Di:
DPPVVPPLVVDDQQCDDDDPSGNDPVSLVVSLVVVLVVCQVVQQDPPDGHDPVVSVVSSVVSVVVSVVVVVVVVVVVVVVVLVVLLVVLVVLLVCLVVQCVVCVPPPVSNVVSVVSNVVSVVSVVVSVVVVVVVVVVVVVVVVVVVVVVVVVVVVVVVVVVVVVVVVVVVVVVVVVVVVVVVVVDDDDDPVVVVVVVVVVVVVVVVVCVVVVD